Protein AF-A0A447JE97-F1 (afdb_monomer)

Mean predicted aligned error: 6.33 Å

Nearest PDB structures (foldseek):
  7o82-assembly1_B  TM=8.745E-01  e=4.862E-10  Escherichia coli O157:H7
  3ob6-assembly1_A  TM=8.862E-01  e=9.385E-10  Escherichia coli
  3ob6-assembly1_B  TM=8.780E-01  e=1.811E-09  Escherichia coli
  3l1l-assembly1_A-2  TM=8.448E-01  e=8.526E-08  Escherichia coli O157:H7
  7cbc-assembly2_B  TM=2.149E-01  e=5.288E+00  synthetic construct

Solvent-accessible surface area (backbone atoms only — not comparable to full-atom values): 12715 Å² total; per-residue (Å²): 128,89,46,72,70,52,45,50,52,46,28,51,52,20,48,53,52,43,44,50,51,46,52,47,35,43,64,60,32,58,82,56,46,35,69,67,44,28,60,66,45,70,66,79,56,102,61,55,68,71,58,50,52,62,65,46,47,60,60,57,51,40,76,54,67,64,57,57,50,47,64,74,42,36,92,79,44,79,63,38,92,60,46,29,61,49,49,30,55,52,49,51,52,51,50,51,52,50,50,52,47,29,51,57,30,49,39,16,52,44,58,59,71,59,52,73,69,56,86,45,58,60,24,54,49,38,18,72,76,76,33,76,76,39,24,66,53,44,48,50,32,43,52,51,21,52,55,28,44,51,55,48,50,49,51,50,52,28,51,53,38,24,52,37,15,70,72,66,78,36,65,61,62,22,42,45,58,45,100,84,75,42,32,59,60,27,39,51,52,51,50,53,52,51,53,52,49,52,52,50,54,50,60,74,40,65,88,74,64,52,75,67,53,56,49,52,53,52,44,50,55,51,38,60,6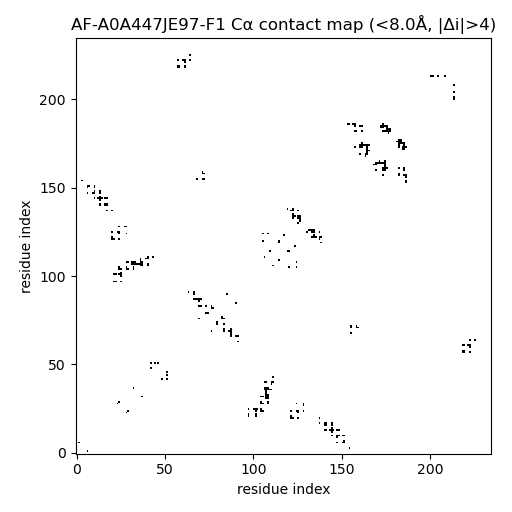5,48,47,56,59,54,58,59,74,75,110

Organism: NCBI:txid1962639

Sequence (235 aa):
MLGGAWVSRLTTIGLFLVLIPVVLTAVAGWHWFDIATYHANWNTSTTTDSHAIVKSILLCLWAFVGVESAAVSTGMVKNPKRTVPLATMLGTALAGIIYIAATQVIAGMFPASVMASSGAPFAISTSTILGGWAAPLVSAFTAFACLTSLGSWMMLVGQAGVRAANDGNFPKIYGEMDKNGIPKKGLLLAAVKMTALMILITIMNSSGGKASDLFGELTGIAVLLTMLPYFYSCV

Foldseek 3Di:
DQDPVNLVVLLVQLVVLLVVLLVCCLPVLVVLFDPVLLVLLQDPPPDDPVVVVVVCVLVVLLLLPCLCLLVLCLVVDDPSVPCSVCCSVVVSVVSVVSVVSRVSSLSRNDHPVCVVPPVCSSLVSVCVRPNDVSNVSSVVSNVSSVVSVVVSVLQSQLSVQLVCLVVVNHPVLSVDADPSRGSVRVSVVVVVVVVVVVVVLCVVCVPDDDVVVVVVVVSNVVSVVVVVVVVVVVD

Radius of gyration: 20.07 Å; Cα contacts (8 Å, |Δi|>4): 200; chains: 1; bounding box: 50×37×56 Å

InterPro domains:
  IPR002293 Amino acid/polyamine transporter I [PF13520] (5-228)
  IPR050367 Amino acid-polyamine-organocation superfamily [PTHR42770] (2-234)

Structure (mmCIF, N/CA/C/O backbone):
data_AF-A0A447JE97-F1
#
_entry.id   AF-A0A447JE97-F1
#
loop_
_atom_site.group_PDB
_atom_site.id
_atom_site.type_symbol
_atom_site.label_atom_id
_atom_site.label_alt_id
_atom_site.label_comp_id
_atom_site.label_asym_id
_atom_site.label_entity_id
_atom_site.label_seq_id
_atom_site.pdbx_PDB_ins_code
_atom_site.Cartn_x
_atom_site.Cartn_y
_atom_site.Cartn_z
_atom_site.occupancy
_atom_site.B_iso_or_equiv
_atom_site.auth_seq_id
_atom_site.auth_comp_id
_atom_site.auth_asym_id
_atom_site.auth_atom_id
_atom_site.pdbx_PDB_model_num
ATOM 1 N N . MET A 1 1 ? -23.404 13.712 8.977 1.00 48.88 1 MET A N 1
ATOM 2 C CA . MET A 1 1 ? -21.923 13.725 9.039 1.00 48.88 1 MET A CA 1
ATOM 3 C C . MET A 1 1 ? -21.443 12.369 8.552 1.00 48.88 1 MET A C 1
ATOM 5 O O . MET A 1 1 ? -22.079 11.378 8.879 1.00 48.88 1 MET A O 1
ATOM 9 N N . LEU A 1 2 ? -20.433 12.346 7.690 1.00 57.22 2 LEU A N 1
ATOM 10 C CA . LEU A 1 2 ? -20.054 11.219 6.830 1.00 57.22 2 LEU A CA 1
ATOM 11 C C . LEU A 1 2 ? -19.713 9.975 7.676 1.00 57.22 2 LEU A C 1
ATOM 13 O O . LEU A 1 2 ? -18.702 9.958 8.368 1.00 57.22 2 LEU A O 1
ATOM 17 N N . GLY A 1 3 ? -20.606 8.981 7.702 1.00 66.00 3 GLY A N 1
ATOM 18 C CA . GLY A 1 3 ? -20.448 7.765 8.511 1.00 66.00 3 GLY A CA 1
ATOM 19 C C . GLY A 1 3 ? -19.466 6.763 7.899 1.00 66.00 3 GLY A C 1
ATOM 20 O O . GLY A 1 3 ? -19.026 6.929 6.761 1.00 66.00 3 GLY A O 1
ATOM 21 N N . GLY A 1 4 ? -19.167 5.675 8.617 1.00 68.31 4 GLY A N 1
ATOM 22 C CA . GLY A 1 4 ? -18.192 4.671 8.164 1.00 68.31 4 GLY A CA 1
ATOM 23 C C . GLY A 1 4 ? -18.509 4.010 6.825 1.00 68.31 4 GLY A C 1
ATOM 24 O O . GLY A 1 4 ? -17.608 3.747 6.033 1.00 68.31 4 GLY A O 1
ATOM 25 N N . ALA A 1 5 ? -19.794 3.852 6.505 1.00 74.31 5 ALA A N 1
ATOM 26 C CA . ALA A 1 5 ? -20.228 3.373 5.196 1.00 74.31 5 ALA A CA 1
ATOM 27 C C . ALA A 1 5 ? -19.859 4.334 4.050 1.00 74.31 5 ALA A C 1
ATOM 29 O O . ALA A 1 5 ? -19.646 3.896 2.924 1.00 74.31 5 ALA A O 1
ATOM 30 N N . TRP A 1 6 ? -19.783 5.641 4.313 1.00 78.62 6 TRP A N 1
ATOM 31 C CA . TRP A 1 6 ? -19.421 6.631 3.300 1.00 78.62 6 TRP A CA 1
ATOM 32 C C . TRP A 1 6 ? -17.916 6.629 3.028 1.00 78.62 6 TRP A C 1
ATOM 34 O O . TRP A 1 6 ? -17.511 6.582 1.870 1.00 78.62 6 TRP A O 1
ATOM 44 N N . VAL A 1 7 ? -17.100 6.587 4.088 1.00 80.25 7 VAL A N 1
ATOM 45 C CA . VAL A 1 7 ? -15.639 6.441 3.971 1.00 80.25 7 VAL A CA 1
ATOM 46 C C . VAL A 1 7 ? -15.298 5.145 3.241 1.00 80.25 7 VAL A C 1
ATOM 48 O O . VAL A 1 7 ? -14.569 5.185 2.259 1.00 80.25 7 VAL A O 1
ATOM 51 N N . SER A 1 8 ? -15.919 4.025 3.628 1.00 80.44 8 SER A N 1
ATOM 52 C CA . SER A 1 8 ? -15.720 2.737 2.958 1.00 80.44 8 SER A CA 1
ATOM 53 C C . SER A 1 8 ? -16.038 2.800 1.460 1.00 80.44 8 SER A C 1
ATOM 55 O O . SER A 1 8 ? -15.239 2.323 0.660 1.00 80.44 8 SER A O 1
ATOM 57 N N . ARG A 1 9 ? -17.142 3.449 1.054 1.00 86.44 9 ARG A N 1
ATOM 58 C CA . ARG A 1 9 ? -17.479 3.632 -0.370 1.00 86.44 9 ARG A CA 1
ATOM 59 C C . ARG A 1 9 ? -16.425 4.441 -1.119 1.00 86.44 9 ARG A C 1
ATOM 61 O O . ARG A 1 9 ? -16.057 4.061 -2.226 1.00 86.44 9 ARG A O 1
ATOM 68 N N . LEU A 1 10 ? -15.935 5.534 -0.534 1.00 88.31 10 LEU A N 1
ATOM 69 C CA . LEU A 1 10 ? -14.875 6.329 -1.153 1.00 88.31 10 LEU A CA 1
ATOM 70 C C . LEU A 1 10 ? -13.580 5.536 -1.304 1.00 88.31 10 LEU A C 1
ATOM 72 O O . LEU A 1 10 ? -12.974 5.575 -2.369 1.00 88.31 10 LEU A O 1
ATOM 76 N N . THR A 1 11 ? -13.185 4.788 -0.275 1.00 88.50 11 THR A N 1
ATOM 77 C CA . THR A 1 11 ? -12.002 3.924 -0.329 1.00 88.50 11 THR A CA 1
ATOM 78 C C . THR A 1 11 ? -12.158 2.840 -1.392 1.00 88.50 11 THR A C 1
ATOM 80 O O . THR A 1 11 ? -11.212 2.566 -2.120 1.00 88.50 11 THR A O 1
ATOM 83 N N . THR A 1 12 ? -13.355 2.268 -1.560 1.00 90.56 12 THR A N 1
ATOM 84 C CA . THR A 1 12 ? -13.638 1.322 -2.649 1.00 90.56 12 THR A CA 1
ATOM 85 C C . THR A 1 12 ? -13.475 1.973 -4.023 1.00 90.56 12 THR A C 1
ATOM 87 O O . THR A 1 12 ? -12.840 1.388 -4.894 1.00 90.56 12 THR A O 1
ATOM 90 N N . ILE A 1 13 ? -13.993 3.190 -4.223 1.00 92.25 13 ILE A N 1
ATOM 91 C CA . ILE A 1 13 ? -13.804 3.934 -5.479 1.00 92.25 13 ILE A CA 1
ATOM 92 C C . ILE A 1 13 ? -12.311 4.197 -5.719 1.00 92.25 13 ILE A C 1
ATOM 94 O O . ILE A 1 13 ? -11.815 3.924 -6.808 1.00 92.25 13 ILE A O 1
ATOM 98 N N . GLY A 1 14 ? -11.585 4.668 -4.701 1.00 91.81 14 GLY A N 1
ATOM 99 C CA . GLY A 1 14 ? -10.140 4.893 -4.773 1.00 91.81 14 GLY A CA 1
ATOM 100 C C . GLY A 1 14 ? -9.357 3.626 -5.133 1.00 91.81 14 GLY A C 1
ATOM 101 O O . GLY A 1 14 ? -8.483 3.673 -5.996 1.00 91.81 14 GLY A O 1
ATOM 102 N N . LEU A 1 15 ? -9.722 2.483 -4.543 1.00 91.38 15 LEU A N 1
ATOM 103 C CA . LEU A 1 15 ? -9.140 1.181 -4.865 1.00 91.38 15 LEU A CA 1
ATOM 104 C C . LEU A 1 15 ? -9.327 0.843 -6.346 1.00 91.38 15 LEU A C 1
ATOM 106 O O . LEU A 1 15 ? -8.351 0.531 -7.020 1.00 91.38 15 LEU A O 1
ATOM 110 N N . PHE A 1 16 ? -10.551 0.935 -6.873 1.00 92.62 16 PHE A N 1
ATOM 111 C CA . PHE A 1 16 ? -10.797 0.659 -8.291 1.00 92.62 16 PHE A CA 1
ATOM 112 C C . PHE A 1 16 ? -10.020 1.611 -9.206 1.00 92.62 16 PHE A C 1
ATOM 114 O O . PHE A 1 16 ? -9.442 1.161 -10.191 1.00 92.62 16 PHE A O 1
ATOM 121 N N . LEU A 1 17 ? -9.944 2.899 -8.860 1.00 92.94 17 LEU A N 1
ATOM 122 C CA . LEU A 1 17 ? -9.197 3.890 -9.638 1.00 92.94 17 LEU A CA 1
ATOM 123 C C . LEU A 1 17 ? -7.696 3.584 -9.717 1.00 92.94 17 LEU A C 1
ATOM 125 O O . LEU A 1 17 ? -7.103 3.795 -10.770 1.00 92.94 17 LEU A O 1
ATOM 129 N N . VAL A 1 18 ? -7.086 3.069 -8.643 1.00 92.25 18 VAL A N 1
ATOM 130 C CA . VAL A 1 18 ? -5.668 2.657 -8.638 1.00 92.25 18 VAL A CA 1
ATOM 131 C C . VAL A 1 18 ? -5.463 1.277 -9.252 1.00 92.25 18 VAL A C 1
ATOM 133 O O . VAL A 1 18 ? -4.429 1.030 -9.867 1.00 92.25 18 VAL A O 1
ATOM 136 N N . LEU A 1 19 ? -6.443 0.380 -9.161 1.00 93.25 19 LEU A N 1
ATOM 137 C CA . LEU A 1 19 ? -6.349 -0.920 -9.819 1.00 93.25 19 LEU A CA 1
ATOM 138 C C . LEU A 1 19 ? -6.338 -0.799 -11.344 1.00 93.25 19 LEU A C 1
ATOM 140 O O . LEU A 1 19 ? -5.669 -1.601 -11.983 1.00 93.25 19 LEU A O 1
ATOM 144 N N . ILE A 1 20 ? -7.007 0.200 -11.932 1.00 93.00 20 ILE A N 1
ATOM 145 C CA . ILE A 1 20 ? -6.999 0.424 -13.388 1.00 93.00 20 ILE A CA 1
ATOM 146 C C . ILE A 1 20 ? -5.567 0.523 -13.950 1.00 93.00 20 ILE A C 1
ATOM 148 O O . ILE A 1 20 ? -5.224 -0.315 -14.782 1.00 93.00 20 ILE A O 1
ATOM 152 N N . PRO A 1 21 ? -4.710 1.476 -13.526 1.00 93.62 21 PRO A N 1
ATOM 153 C CA . PRO A 1 21 ? -3.351 1.579 -14.046 1.00 93.62 21 PRO A CA 1
ATOM 154 C C . PRO A 1 21 ? -2.491 0.365 -13.684 1.00 93.62 21 PRO A C 1
ATOM 156 O O . PRO A 1 21 ? -1.702 -0.075 -14.509 1.00 93.62 21 PRO A O 1
ATOM 159 N N . VAL A 1 22 ? -2.662 -0.222 -12.495 1.00 94.69 22 VAL A N 1
ATOM 160 C CA . VAL A 1 22 ? -1.868 -1.386 -12.070 1.00 94.69 22 VAL A CA 1
ATOM 161 C C . VAL A 1 22 ? -2.175 -2.618 -12.925 1.00 94.69 22 VAL A C 1
ATOM 163 O O . VAL A 1 22 ? -1.257 -3.268 -13.421 1.00 94.69 22 VAL A O 1
ATOM 166 N N . VAL A 1 23 ? -3.457 -2.925 -13.135 1.00 94.62 23 VAL A N 1
ATOM 167 C CA . VAL A 1 23 ? -3.902 -4.050 -13.969 1.00 94.62 23 VAL A CA 1
ATOM 168 C C . VAL A 1 23 ? -3.589 -3.786 -15.437 1.00 94.62 23 VAL A C 1
ATOM 170 O O . VAL A 1 23 ? -3.128 -4.691 -16.127 1.00 94.62 23 VAL A O 1
ATOM 173 N N . LEU A 1 24 ? -3.774 -2.551 -15.912 1.00 94.38 24 LEU A N 1
ATOM 174 C CA . LEU A 1 24 ? -3.382 -2.163 -17.264 1.00 94.38 24 LEU A CA 1
ATOM 175 C C . LEU A 1 24 ? -1.893 -2.428 -17.495 1.00 94.38 24 LEU A C 1
ATOM 177 O O . LEU A 1 24 ? -1.544 -3.063 -18.484 1.00 94.38 24 LEU A O 1
ATOM 181 N N . THR A 1 25 ? -1.023 -2.005 -16.577 1.00 94.62 25 THR A N 1
ATOM 182 C CA . THR A 1 25 ? 0.413 -2.278 -16.669 1.00 94.62 25 THR A CA 1
ATOM 183 C C . THR A 1 25 ? 0.697 -3.776 -16.596 1.00 94.62 25 THR A C 1
ATOM 185 O O . THR A 1 25 ? 1.435 -4.283 -17.431 1.00 94.62 25 THR A O 1
ATOM 188 N N . ALA A 1 26 ? 0.064 -4.513 -15.681 1.00 94.81 26 ALA A N 1
ATOM 189 C CA . ALA A 1 26 ? 0.269 -5.955 -15.539 1.00 94.81 26 ALA A CA 1
ATOM 190 C C . ALA A 1 26 ? -0.171 -6.782 -16.766 1.00 94.81 26 ALA A C 1
ATOM 192 O O . ALA A 1 26 ? 0.330 -7.888 -16.958 1.00 94.81 26 ALA A O 1
ATOM 193 N N . VAL A 1 27 ? -1.106 -6.280 -17.583 1.00 94.88 27 VAL A N 1
ATOM 194 C CA . VAL A 1 27 ? -1.652 -6.994 -18.753 1.00 94.88 27 VAL A CA 1
ATOM 195 C C . VAL A 1 27 ? -1.093 -6.459 -20.072 1.00 94.88 27 VAL A C 1
ATOM 197 O O . VAL A 1 27 ? -0.637 -7.236 -20.903 1.00 94.88 27 VAL A O 1
ATOM 200 N N . ALA A 1 28 ? -1.117 -5.144 -20.287 1.00 94.44 28 ALA A N 1
ATOM 201 C CA . ALA A 1 28 ? -0.680 -4.523 -21.538 1.00 94.44 28 ALA A CA 1
ATOM 202 C C . ALA A 1 28 ? 0.817 -4.180 -21.546 1.00 94.44 28 ALA A C 1
ATOM 204 O O . ALA A 1 28 ? 1.414 -4.071 -22.615 1.00 94.44 28 ALA A O 1
ATOM 205 N N . GLY A 1 29 ? 1.444 -4.043 -20.373 1.00 93.00 29 GLY A N 1
ATOM 206 C CA . GLY A 1 29 ? 2.863 -3.698 -20.261 1.00 93.00 29 GLY A CA 1
ATOM 207 C C . GLY A 1 29 ? 3.805 -4.755 -20.844 1.00 93.00 29 GLY A C 1
ATOM 208 O O . GLY A 1 29 ? 4.904 -4.411 -21.268 1.00 93.00 29 GLY A O 1
ATOM 209 N N . TRP A 1 30 ? 3.352 -6.008 -20.981 1.00 94.12 30 TRP A N 1
ATOM 210 C CA . TRP A 1 30 ? 4.102 -7.078 -21.651 1.00 94.12 30 TRP A CA 1
ATOM 211 C C . TRP A 1 30 ? 4.508 -6.739 -23.089 1.00 94.12 30 TRP A C 1
ATOM 213 O O . TRP A 1 30 ? 5.510 -7.253 -23.570 1.00 94.12 30 TRP A O 1
ATOM 223 N N . HIS A 1 31 ? 3.776 -5.855 -23.773 1.00 94.38 31 HIS A N 1
ATOM 224 C CA . HIS A 1 31 ? 4.140 -5.423 -25.123 1.00 94.38 31 HIS A CA 1
ATOM 225 C C . HIS A 1 31 ? 5.447 -4.608 -25.167 1.00 94.38 31 HIS A C 1
ATOM 227 O O . HIS A 1 31 ? 6.147 -4.628 -26.174 1.00 94.38 31 HIS A O 1
ATOM 233 N N . TRP A 1 32 ? 5.797 -3.936 -24.068 1.00 93.88 32 TRP A N 1
ATOM 234 C CA . TRP A 1 32 ? 7.044 -3.180 -23.900 1.00 93.88 32 TRP A CA 1
ATOM 235 C C . TRP A 1 32 ? 8.066 -3.924 -23.036 1.00 93.88 32 TRP A C 1
ATOM 237 O O . TRP A 1 32 ? 9.063 -3.339 -22.621 1.00 93.88 32 TRP A O 1
ATOM 247 N N . PHE A 1 33 ? 7.804 -5.190 -22.718 1.00 95.19 33 PHE A N 1
ATOM 248 C CA . PHE A 1 33 ? 8.699 -5.986 -21.900 1.00 95.19 33 PHE A CA 1
ATOM 249 C C . PHE A 1 33 ? 9.906 -6.427 -22.724 1.00 95.19 33 PHE A C 1
ATOM 251 O O . PHE A 1 33 ? 9.760 -7.074 -23.762 1.00 95.19 33 PHE A O 1
ATOM 258 N N . ASP A 1 34 ? 11.097 -6.136 -22.216 1.00 95.56 34 ASP A N 1
ATOM 259 C CA . ASP A 1 34 ? 12.350 -6.619 -22.768 1.00 95.56 34 ASP A CA 1
ATOM 260 C C . ASP A 1 34 ? 13.061 -7.542 -21.770 1.00 95.56 34 ASP A C 1
ATOM 262 O O . ASP A 1 34 ? 13.330 -7.187 -20.618 1.00 95.56 34 ASP A O 1
ATOM 266 N N . ILE A 1 35 ? 13.397 -8.747 -22.235 1.00 94.69 35 ILE A N 1
ATOM 267 C CA . ILE A 1 35 ? 14.064 -9.762 -21.419 1.00 94.69 35 ILE A CA 1
ATOM 268 C C . ILE A 1 35 ? 15.486 -9.335 -21.041 1.00 94.69 35 ILE A C 1
ATOM 270 O O . ILE A 1 35 ? 15.943 -9.648 -19.942 1.00 94.69 35 ILE A O 1
ATOM 274 N N . ALA A 1 36 ? 16.181 -8.585 -21.905 1.00 94.88 36 ALA A N 1
ATOM 275 C CA . ALA A 1 36 ? 17.524 -8.100 -21.603 1.00 94.88 36 ALA A CA 1
ATOM 276 C C . ALA A 1 36 ? 17.486 -7.058 -20.475 1.00 94.88 36 ALA A C 1
ATOM 278 O O . ALA A 1 36 ? 18.266 -7.150 -19.526 1.00 94.88 36 ALA A O 1
ATOM 279 N N . THR A 1 37 ? 16.526 -6.132 -20.524 1.00 93.81 37 THR A N 1
ATOM 280 C CA . THR A 1 37 ? 16.245 -5.174 -19.446 1.00 93.81 37 THR A CA 1
ATOM 281 C C . THR A 1 37 ? 15.878 -5.883 -18.141 1.00 93.81 37 THR A C 1
ATOM 283 O O . THR A 1 37 ? 16.420 -5.546 -17.088 1.00 93.81 37 THR A O 1
ATOM 286 N N . TYR A 1 38 ? 15.030 -6.913 -18.201 1.00 94.12 38 TYR A N 1
ATOM 287 C CA . TYR A 1 38 ? 14.668 -7.704 -17.024 1.00 94.12 38 TYR A CA 1
ATOM 288 C C . TYR A 1 38 ? 15.885 -8.376 -16.370 1.00 94.12 38 TYR A C 1
ATOM 290 O O . TYR A 1 38 ? 16.074 -8.278 -15.158 1.00 94.12 38 TYR A O 1
ATOM 298 N N . HIS A 1 39 ? 16.757 -9.006 -17.165 1.00 92.75 39 HIS A N 1
ATOM 299 C CA . HIS A 1 39 ? 17.995 -9.604 -16.658 1.00 92.75 39 HIS A CA 1
ATOM 300 C C . HIS A 1 39 ? 18.969 -8.564 -16.101 1.00 92.75 39 HIS A C 1
ATOM 302 O O . HIS A 1 39 ? 19.581 -8.803 -15.062 1.00 92.75 39 HIS A O 1
ATOM 308 N N . ALA A 1 40 ? 19.089 -7.399 -16.743 1.00 92.12 40 ALA A N 1
ATOM 309 C CA . ALA A 1 40 ? 19.909 -6.300 -16.237 1.00 92.12 40 ALA A CA 1
ATOM 310 C C . ALA A 1 40 ? 19.404 -5.773 -14.880 1.00 92.12 40 ALA A C 1
ATOM 312 O O . ALA A 1 40 ? 20.196 -5.320 -14.055 1.00 92.12 40 ALA A O 1
ATOM 313 N N . ASN A 1 41 ? 18.099 -5.876 -14.630 1.00 93.06 41 ASN A N 1
ATOM 314 C CA . ASN A 1 41 ? 17.463 -5.481 -13.378 1.00 93.06 41 ASN A CA 1
ATOM 315 C C . ASN A 1 41 ? 17.422 -6.596 -12.313 1.00 93.06 41 ASN A C 1
ATOM 317 O O . ASN A 1 41 ? 16.931 -6.338 -11.215 1.00 93.06 41 ASN A O 1
ATOM 321 N N . TRP A 1 42 ? 17.936 -7.805 -12.592 1.00 89.88 42 TRP A N 1
ATOM 322 C CA . TRP A 1 42 ? 17.837 -8.964 -11.687 1.00 89.88 42 TRP A CA 1
ATOM 323 C C . TRP A 1 42 ? 18.379 -8.675 -10.283 1.00 89.88 42 TRP A C 1
ATOM 325 O O . TRP A 1 42 ? 17.721 -8.949 -9.281 1.00 89.88 42 TRP A O 1
ATOM 335 N N . ASN A 1 43 ? 19.569 -8.077 -10.215 1.00 90.38 43 ASN A N 1
ATOM 336 C CA . ASN A 1 43 ? 20.146 -7.595 -8.972 1.00 90.38 43 ASN A CA 1
ATOM 337 C C . ASN A 1 43 ? 20.960 -6.327 -9.229 1.00 90.38 43 ASN A C 1
ATOM 339 O O . ASN A 1 43 ? 22.098 -6.367 -9.689 1.00 90.38 43 ASN A O 1
ATOM 343 N N . THR A 1 44 ? 20.362 -5.185 -8.901 1.00 86.31 44 THR A N 1
ATOM 344 C CA . THR A 1 44 ? 21.021 -3.876 -8.987 1.00 86.31 44 THR A CA 1
ATOM 345 C C . THR A 1 44 ? 21.696 -3.471 -7.680 1.00 86.31 44 THR A C 1
ATOM 347 O O . THR A 1 44 ? 22.266 -2.384 -7.587 1.00 86.31 44 THR A O 1
ATOM 350 N N . SER A 1 45 ? 21.611 -4.309 -6.643 1.00 80.81 45 SER A N 1
ATOM 351 C CA . SER A 1 45 ? 22.405 -4.120 -5.439 1.00 80.81 45 SER A CA 1
ATOM 352 C C . SER A 1 45 ? 23.838 -4.542 -5.752 1.00 80.81 45 SER A C 1
ATOM 354 O O . SER A 1 45 ? 24.073 -5.565 -6.384 1.00 80.81 45 SER A O 1
ATOM 356 N N . THR A 1 46 ? 24.831 -3.803 -5.273 1.00 82.19 46 THR A N 1
ATOM 357 C CA . THR A 1 46 ? 26.246 -4.200 -5.382 1.00 82.19 46 THR A CA 1
ATOM 358 C C . THR A 1 46 ? 26.597 -5.407 -4.488 1.00 82.19 46 THR A C 1
ATOM 360 O O . THR A 1 46 ? 27.760 -5.626 -4.161 1.00 82.19 46 THR A O 1
ATOM 363 N N . THR A 1 47 ? 25.593 -6.174 -4.045 1.00 86.88 47 THR A N 1
ATOM 364 C CA . THR A 1 47 ? 25.681 -7.262 -3.064 1.00 86.88 47 THR A CA 1
ATOM 365 C C . THR A 1 47 ? 25.105 -8.563 -3.621 1.00 86.88 47 THR A C 1
ATOM 367 O O . THR A 1 47 ? 24.508 -8.574 -4.692 1.00 86.88 47 THR A O 1
ATOM 370 N N . THR A 1 48 ? 25.275 -9.676 -2.904 1.00 90.81 48 THR A N 1
ATOM 371 C CA . THR A 1 48 ? 24.741 -10.981 -3.322 1.00 90.81 48 THR A CA 1
ATOM 372 C C . THR A 1 48 ? 23.212 -10.990 -3.374 1.00 90.81 48 THR A C 1
ATOM 374 O O . THR A 1 48 ? 22.555 -10.297 -2.596 1.00 90.81 48 THR A O 1
ATOM 377 N N . ASP A 1 49 ? 22.640 -11.843 -4.227 1.00 89.31 49 ASP A N 1
ATOM 378 C CA . ASP A 1 49 ? 21.184 -11.996 -4.379 1.00 89.31 49 ASP A CA 1
ATOM 379 C C . ASP A 1 49 ? 20.492 -12.293 -3.040 1.00 89.31 49 ASP A C 1
ATOM 381 O O . ASP A 1 49 ? 19.468 -11.701 -2.707 1.00 89.31 49 ASP A O 1
ATOM 385 N N . SER A 1 50 ? 21.097 -13.150 -2.211 1.00 89.12 50 SER A N 1
ATOM 386 C CA . SER A 1 50 ? 20.595 -13.465 -0.868 1.00 89.12 50 SER A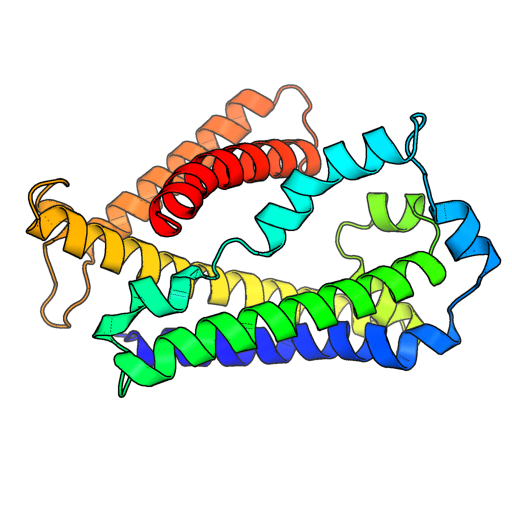 CA 1
ATOM 387 C C . SER A 1 50 ? 20.492 -12.231 0.030 1.00 89.12 50 SER A C 1
ATOM 389 O O . SER A 1 50 ? 19.518 -12.068 0.764 1.00 89.12 50 SER A O 1
ATOM 391 N N . HIS A 1 51 ? 21.477 -11.338 -0.041 1.00 87.81 51 HIS A N 1
ATOM 392 C CA . HIS A 1 51 ? 21.500 -10.122 0.756 1.00 87.81 51 HIS A CA 1
ATOM 393 C C . HIS A 1 51 ? 20.496 -9.088 0.229 1.00 87.81 51 HIS A C 1
ATOM 395 O O . HIS A 1 51 ? 19.838 -8.412 1.023 1.00 87.81 51 HIS A O 1
ATOM 401 N N . ALA A 1 52 ? 20.328 -9.007 -1.095 1.00 88.06 52 ALA A N 1
ATOM 402 C CA . ALA A 1 52 ? 19.306 -8.181 -1.730 1.00 88.06 52 ALA A CA 1
ATOM 403 C C . ALA A 1 52 ? 17.893 -8.615 -1.308 1.00 88.06 52 ALA A C 1
ATOM 405 O O . ALA A 1 52 ? 17.096 -7.780 -0.883 1.00 88.06 52 ALA A O 1
ATOM 406 N N . ILE A 1 53 ? 17.614 -9.925 -1.329 1.00 89.69 53 ILE A N 1
ATOM 407 C CA . ILE A 1 53 ? 16.339 -10.492 -0.869 1.00 89.69 53 ILE A CA 1
ATOM 408 C C . ILE A 1 53 ? 16.067 -10.076 0.576 1.00 89.69 53 ILE A C 1
ATOM 410 O O . ILE A 1 53 ? 15.009 -9.518 0.857 1.00 89.69 53 ILE A O 1
ATOM 414 N N . VAL A 1 54 ? 17.030 -10.280 1.482 1.00 87.31 54 VAL A N 1
ATOM 415 C CA . VAL A 1 54 ? 16.868 -9.941 2.906 1.00 87.31 54 VAL A CA 1
ATOM 416 C C . VAL A 1 54 ? 16.567 -8.454 3.105 1.00 87.31 54 VAL A C 1
ATOM 418 O O . VAL A 1 54 ? 15.697 -8.111 3.905 1.00 87.31 54 VAL A O 1
ATOM 421 N N . LYS A 1 55 ? 17.222 -7.565 2.350 1.00 84.25 55 LYS A N 1
ATOM 422 C CA . LYS A 1 55 ? 16.957 -6.119 2.409 1.00 84.25 55 LYS A CA 1
ATOM 423 C C . LYS A 1 55 ? 15.563 -5.741 1.907 1.00 84.25 55 LYS A C 1
ATOM 425 O O . LYS A 1 55 ? 14.961 -4.819 2.452 1.00 84.25 55 LYS A O 1
ATOM 430 N N . SER A 1 56 ? 15.030 -6.456 0.919 1.00 86.56 56 SER A N 1
ATOM 431 C CA . SER A 1 56 ? 13.706 -6.172 0.355 1.00 86.56 56 SER A CA 1
ATOM 432 C C . SER A 1 56 ? 12.542 -6.707 1.195 1.00 86.56 56 SER A C 1
ATOM 434 O O . SER A 1 56 ? 11.430 -6.199 1.058 1.00 86.56 56 SER A O 1
ATOM 436 N N . ILE A 1 57 ? 12.772 -7.670 2.101 1.00 87.44 57 ILE A N 1
ATOM 437 C CA . ILE A 1 57 ? 11.710 -8.268 2.934 1.00 87.44 57 ILE A CA 1
ATOM 438 C C . ILE A 1 57 ? 10.917 -7.204 3.698 1.00 87.44 57 ILE A C 1
ATOM 440 O O . ILE A 1 57 ? 9.692 -7.273 3.712 1.00 87.44 57 ILE A O 1
ATOM 444 N N . LEU A 1 58 ? 11.574 -6.206 4.299 1.00 83.44 58 LEU A N 1
ATOM 445 C CA . LEU A 1 58 ? 10.879 -5.174 5.080 1.00 83.44 58 LEU A CA 1
ATOM 446 C C . LEU A 1 58 ? 9.910 -4.351 4.222 1.00 83.44 58 LEU A C 1
ATOM 448 O O . LEU A 1 58 ? 8.783 -4.101 4.644 1.00 83.44 58 LEU A O 1
ATOM 452 N N . LEU A 1 59 ? 10.312 -3.984 3.003 1.00 85.06 59 LEU A N 1
ATOM 453 C CA . LEU A 1 59 ? 9.447 -3.262 2.066 1.00 85.06 59 LEU A CA 1
ATOM 454 C C . LEU A 1 59 ? 8.289 -4.142 1.582 1.00 85.06 59 LEU A C 1
ATOM 456 O O . LEU A 1 59 ? 7.156 -3.671 1.483 1.00 85.06 59 LEU A O 1
ATOM 460 N N . CYS A 1 60 ? 8.546 -5.428 1.329 1.00 88.94 60 CYS A N 1
ATOM 461 C CA . CYS A 1 60 ? 7.497 -6.380 0.976 1.00 88.94 60 CYS A CA 1
ATOM 462 C C . CYS A 1 60 ? 6.493 -6.567 2.121 1.00 88.94 60 CYS A C 1
ATOM 464 O O . CYS A 1 60 ? 5.291 -6.541 1.876 1.00 88.94 60 CYS A O 1
ATOM 466 N N . LEU A 1 61 ? 6.961 -6.709 3.364 1.00 88.38 61 LEU A N 1
ATOM 467 C CA . LEU A 1 61 ? 6.099 -6.810 4.544 1.00 88.38 61 LEU A CA 1
ATOM 468 C C . LEU A 1 61 ? 5.259 -5.547 4.719 1.00 88.38 61 LEU A C 1
ATOM 470 O O . LEU A 1 61 ? 4.054 -5.650 4.933 1.00 88.38 61 LEU A O 1
ATOM 474 N N . TRP A 1 62 ? 5.870 -4.370 4.554 1.00 88.88 62 TRP A N 1
ATOM 475 C CA . TRP A 1 62 ? 5.156 -3.096 4.596 1.00 88.88 62 TRP A CA 1
ATOM 476 C C . TRP A 1 62 ? 4.000 -3.052 3.589 1.00 88.88 62 TRP A C 1
ATOM 478 O O . TRP A 1 62 ? 2.904 -2.622 3.938 1.00 88.88 62 TRP A O 1
ATOM 488 N N . ALA A 1 63 ? 4.208 -3.554 2.368 1.00 89.75 63 ALA A N 1
ATOM 489 C CA . ALA A 1 63 ? 3.183 -3.555 1.323 1.00 89.75 63 ALA A CA 1
ATOM 490 C C . ALA A 1 63 ? 1.932 -4.386 1.683 1.00 89.75 63 ALA A C 1
ATOM 492 O O . ALA A 1 63 ? 0.868 -4.169 1.096 1.00 89.75 63 ALA A O 1
ATOM 493 N N . PHE A 1 64 ? 2.054 -5.314 2.639 1.00 89.38 64 PHE A N 1
ATOM 494 C CA . PHE A 1 64 ? 0.957 -6.124 3.174 1.00 89.38 64 PHE A CA 1
ATOM 495 C C . PHE A 1 64 ? 0.450 -5.659 4.545 1.00 89.38 64 PHE A C 1
ATOM 497 O O . PHE A 1 64 ? -0.488 -6.254 5.072 1.00 89.38 64 PHE A O 1
ATOM 504 N N . VAL A 1 65 ? 0.999 -4.596 5.134 1.00 88.19 65 VAL A N 1
ATOM 505 C CA . VAL A 1 65 ? 0.419 -4.027 6.358 1.00 88.19 65 VAL A CA 1
ATOM 506 C C . VAL A 1 65 ? -1.004 -3.552 6.058 1.00 88.19 65 VAL A C 1
ATOM 508 O O . VAL A 1 65 ? -1.243 -2.794 5.117 1.00 88.19 65 VAL A O 1
ATOM 511 N N . GLY A 1 66 ? -1.967 -4.016 6.855 1.00 85.94 66 GLY A N 1
ATOM 512 C CA . GLY A 1 66 ? -3.391 -3.765 6.649 1.00 85.94 66 GLY A CA 1
ATOM 513 C C . GLY A 1 66 ? -4.230 -5.021 6.406 1.00 85.94 66 GLY A C 1
ATOM 514 O O . GLY A 1 66 ? -5.456 -4.901 6.334 1.00 85.94 66 GLY A O 1
ATOM 515 N N . VAL A 1 67 ? -3.640 -6.221 6.339 1.00 87.31 67 VAL A N 1
ATOM 516 C CA . VAL A 1 67 ? -4.388 -7.500 6.297 1.00 87.31 67 VAL A CA 1
ATOM 517 C C . VAL A 1 67 ? -5.348 -7.680 7.483 1.00 87.31 67 VAL A C 1
ATOM 519 O O . VAL A 1 67 ? -6.412 -8.293 7.362 1.00 87.31 67 VAL A O 1
ATOM 522 N N . GLU A 1 68 ? -5.017 -7.080 8.623 1.00 85.88 68 GLU A N 1
ATOM 523 C CA . GLU A 1 68 ? -5.812 -7.047 9.846 1.00 85.88 68 GLU A CA 1
ATOM 524 C C . GLU A 1 68 ? -7.021 -6.106 9.761 1.00 85.88 68 GLU A C 1
ATOM 526 O O . GLU A 1 68 ? -7.889 -6.139 10.637 1.00 85.88 68 GLU A O 1
ATOM 531 N N . SER A 1 69 ? -7.123 -5.273 8.718 1.00 84.69 69 SER A N 1
ATOM 532 C CA . SER A 1 69 ? -8.133 -4.209 8.641 1.00 84.69 69 SER A CA 1
ATOM 533 C C . SER A 1 69 ? -9.564 -4.742 8.766 1.00 84.69 69 SER A C 1
ATOM 535 O O . SER A 1 69 ? -10.414 -4.140 9.435 1.00 84.69 69 SER A O 1
ATOM 537 N N . ALA A 1 70 ? -9.830 -5.908 8.166 1.00 83.00 70 ALA A N 1
ATOM 538 C CA . ALA A 1 70 ? -11.120 -6.585 8.261 1.00 83.00 70 ALA A CA 1
ATOM 539 C C . ALA A 1 70 ? -11.408 -7.093 9.687 1.00 83.00 70 ALA A C 1
ATOM 541 O O . ALA A 1 70 ? -12.547 -7.006 10.151 1.00 83.00 70 ALA A O 1
ATOM 542 N N . ALA A 1 71 ? -10.384 -7.572 10.402 1.00 83.25 71 ALA A N 1
ATOM 543 C CA . ALA A 1 71 ? -10.497 -8.065 11.775 1.00 83.25 71 ALA A CA 1
ATOM 544 C C . ALA A 1 71 ? -10.741 -6.926 12.777 1.00 83.25 71 ALA A C 1
ATOM 546 O O . ALA A 1 71 ? -11.631 -7.003 13.632 1.00 83.25 71 ALA A O 1
ATOM 547 N N . VAL A 1 72 ? -10.028 -5.808 12.631 1.00 81.19 72 VAL A N 1
ATOM 548 C CA . VAL A 1 72 ? -10.250 -4.626 13.474 1.00 81.19 72 VAL A CA 1
ATOM 549 C C . VAL A 1 72 ? -11.638 -4.030 13.213 1.00 81.19 72 VAL A C 1
ATOM 551 O O . VAL A 1 72 ? -12.319 -3.628 14.152 1.00 81.19 72 VAL A O 1
ATOM 554 N N . SER A 1 73 ? -12.134 -4.085 11.977 1.00 74.56 73 SER A N 1
ATOM 555 C CA . SER A 1 73 ? -13.459 -3.560 11.613 1.00 74.56 73 SER A CA 1
ATOM 556 C C . SER A 1 73 ? -14.615 -4.557 11.771 1.00 74.56 73 SER A C 1
ATOM 558 O O . SER A 1 73 ? -15.727 -4.273 11.331 1.00 74.56 73 SER A O 1
ATOM 560 N N . THR A 1 74 ? -14.398 -5.697 12.433 1.00 80.44 74 THR A N 1
ATOM 561 C CA . THR A 1 74 ? -15.399 -6.762 12.678 1.00 80.44 74 THR A CA 1
ATOM 562 C C . THR A 1 74 ? -16.780 -6.267 13.111 1.00 80.44 74 THR A C 1
ATOM 564 O O . THR A 1 74 ? -17.784 -6.810 12.658 1.00 80.44 74 THR A O 1
ATOM 567 N N . GLY A 1 75 ? -16.849 -5.222 13.945 1.00 74.69 75 GLY A N 1
ATOM 568 C CA . GLY A 1 75 ? -18.112 -4.659 14.443 1.00 74.69 75 GLY A CA 1
ATOM 569 C C . GLY A 1 75 ? -18.969 -3.964 13.376 1.00 74.69 75 GLY A C 1
ATOM 570 O O . GLY A 1 75 ? -20.157 -3.756 13.592 1.00 74.69 75 GLY A O 1
ATOM 571 N N . MET A 1 76 ? -18.390 -3.629 12.220 1.00 71.94 76 MET A N 1
ATOM 572 C CA . MET A 1 76 ? -19.078 -2.994 11.089 1.00 71.94 76 MET A CA 1
ATOM 573 C C . MET A 1 76 ? -19.355 -3.971 9.934 1.00 71.94 76 MET A C 1
ATOM 575 O O . MET A 1 76 ? -19.968 -3.593 8.936 1.00 71.94 76 MET A O 1
ATOM 579 N N . VAL A 1 77 ? -18.904 -5.224 10.043 1.00 80.06 77 VAL A N 1
ATOM 580 C CA . VAL A 1 77 ? -18.993 -6.221 8.971 1.00 80.06 77 VAL A CA 1
ATOM 581 C C . VAL A 1 77 ? -20.241 -7.085 9.142 1.00 80.06 77 VAL A C 1
ATOM 583 O O . VAL A 1 77 ? -20.498 -7.648 10.204 1.00 80.06 77 VAL A O 1
ATOM 586 N N . LYS A 1 78 ? -21.006 -7.266 8.060 1.00 82.62 78 LYS A N 1
ATOM 587 C CA . LYS A 1 78 ? -22.128 -8.213 8.029 1.00 82.62 78 LYS A CA 1
ATOM 588 C C . LYS A 1 78 ? -21.599 -9.652 8.074 1.00 82.62 78 LYS A C 1
ATOM 590 O O . LYS A 1 78 ? -20.804 -10.044 7.222 1.00 82.62 78 LYS A O 1
ATOM 595 N N . ASN A 1 79 ? -22.089 -10.448 9.026 1.00 88.62 79 ASN A N 1
ATOM 596 C CA . ASN A 1 79 ? -21.672 -11.838 9.258 1.00 88.62 79 ASN A CA 1
ATOM 597 C C . ASN A 1 79 ? -20.141 -11.999 9.439 1.00 88.62 79 ASN A C 1
ATOM 599 O O . ASN A 1 79 ? -19.478 -12.647 8.622 1.00 88.62 79 ASN A O 1
ATOM 603 N N . PRO A 1 80 ? -19.558 -11.418 10.503 1.00 87.06 80 PRO A N 1
ATOM 604 C CA . PRO A 1 80 ? -18.107 -11.307 10.646 1.00 87.06 80 PRO A CA 1
ATOM 605 C C . PRO A 1 80 ? -17.401 -12.668 10.704 1.00 87.06 80 PRO A C 1
ATOM 607 O O . PRO A 1 80 ? -16.329 -12.802 10.125 1.00 87.06 80 PRO A O 1
ATOM 610 N N . LYS A 1 81 ? -18.028 -13.700 11.297 1.00 89.19 81 LYS A N 1
ATOM 611 C CA . LYS A 1 81 ? -17.459 -15.060 11.403 1.00 89.19 81 LYS A CA 1
ATOM 612 C C . LYS A 1 81 ? -17.078 -15.674 10.052 1.00 89.19 81 LYS A C 1
ATOM 614 O O . LYS A 1 81 ? -16.151 -16.470 9.995 1.00 89.19 81 LYS A O 1
ATOM 619 N N . ARG A 1 82 ? -17.792 -15.323 8.978 1.00 90.94 82 ARG A N 1
ATOM 620 C CA . ARG A 1 82 ? -17.512 -15.808 7.618 1.00 90.94 82 ARG A CA 1
ATOM 621 C C . ARG A 1 82 ? -16.819 -14.750 6.767 1.00 90.94 82 ARG A C 1
ATOM 623 O O . ARG A 1 82 ? -15.879 -15.065 6.048 1.00 90.94 82 ARG A O 1
ATOM 630 N N . THR A 1 83 ? -17.293 -13.509 6.829 1.00 90.88 83 THR A N 1
ATOM 631 C CA . THR A 1 83 ? -16.834 -12.443 5.933 1.00 90.88 83 THR A CA 1
ATOM 632 C C . THR A 1 83 ? -15.411 -11.999 6.252 1.00 90.88 83 THR A C 1
ATOM 634 O O . THR A 1 83 ? -14.656 -11.747 5.323 1.00 90.88 83 THR A O 1
ATOM 637 N N . VAL A 1 84 ? -15.018 -11.930 7.529 1.00 90.06 84 VAL A N 1
ATOM 638 C CA . VAL A 1 84 ? -13.683 -11.441 7.914 1.00 90.06 84 VAL A CA 1
ATOM 639 C C . VAL A 1 84 ? -12.571 -12.396 7.465 1.00 90.06 84 VAL A C 1
ATOM 641 O O . VAL A 1 84 ? -11.688 -11.926 6.751 1.00 90.06 84 VAL A O 1
ATOM 644 N N . PRO A 1 85 ? -12.621 -13.716 7.755 1.00 88.88 85 PRO A N 1
ATOM 645 C CA . PRO A 1 85 ? -11.593 -14.638 7.270 1.00 88.88 85 PRO A CA 1
ATOM 646 C C . PRO A 1 85 ? -11.486 -14.661 5.742 1.00 88.88 85 PRO A C 1
ATOM 648 O O . PRO A 1 85 ? -10.385 -14.632 5.201 1.00 88.88 85 PRO A O 1
ATOM 651 N N . LEU A 1 86 ? -12.623 -14.660 5.034 1.00 90.50 86 LEU A N 1
ATOM 652 C CA . LEU A 1 86 ? -12.632 -14.649 3.569 1.00 90.50 86 LEU A CA 1
ATOM 653 C C . LEU A 1 86 ? -12.069 -13.345 2.999 1.00 90.50 86 LEU A C 1
ATOM 655 O O . LEU A 1 86 ? -11.276 -13.394 2.066 1.00 90.50 86 LEU A O 1
ATOM 659 N N . ALA A 1 87 ? -12.459 -12.194 3.550 1.00 89.19 87 ALA A N 1
ATOM 660 C CA . ALA A 1 87 ? -11.983 -10.895 3.086 1.00 89.19 87 ALA A CA 1
ATOM 661 C C . ALA A 1 87 ? -10.474 -10.737 3.296 1.00 89.19 87 ALA A C 1
ATOM 663 O O . ALA A 1 87 ? -9.794 -10.272 2.386 1.00 89.19 87 ALA A O 1
ATOM 664 N N . THR A 1 88 ? -9.949 -11.167 4.448 1.00 90.88 88 THR A N 1
ATOM 665 C CA . THR A 1 88 ? -8.505 -11.162 4.707 1.00 90.88 88 THR A CA 1
ATOM 666 C C . THR A 1 88 ? -7.786 -12.114 3.754 1.00 90.88 88 THR A C 1
ATOM 668 O O . THR A 1 88 ? -6.940 -11.668 2.993 1.00 90.88 88 THR A O 1
ATOM 671 N N . MET A 1 89 ? -8.160 -13.397 3.699 1.00 91.5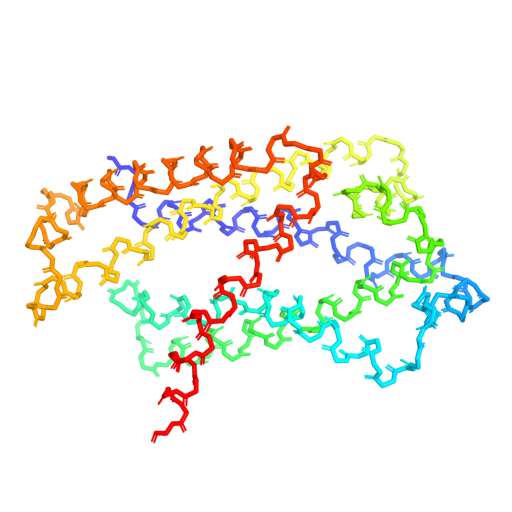0 89 MET A N 1
ATOM 672 C CA . MET A 1 89 ? -7.445 -14.382 2.872 1.00 91.50 89 MET A CA 1
ATOM 673 C C . MET A 1 89 ? -7.487 -14.051 1.375 1.00 91.50 89 MET A C 1
ATOM 675 O O . MET A 1 89 ? -6.451 -14.043 0.712 1.00 91.50 89 MET A O 1
ATOM 679 N N . LEU A 1 90 ? -8.674 -13.758 0.833 1.00 93.00 90 LEU A N 1
ATOM 680 C CA . LEU A 1 90 ? -8.835 -13.452 -0.591 1.00 93.00 90 LEU A CA 1
ATOM 681 C C . LEU A 1 90 ? -8.237 -12.090 -0.945 1.00 93.00 90 LEU A C 1
ATOM 683 O O . LEU A 1 90 ? -7.617 -11.962 -1.997 1.00 93.00 90 LEU A O 1
ATOM 687 N N . GLY A 1 91 ? -8.399 -11.090 -0.073 1.00 91.56 91 GLY A N 1
ATOM 688 C CA . GLY A 1 91 ? -7.834 -9.758 -0.272 1.00 91.56 91 GLY A CA 1
ATOM 689 C C . GLY A 1 91 ? -6.309 -9.791 -0.309 1.00 91.56 91 GLY A C 1
ATOM 690 O O . GLY A 1 91 ? -5.712 -9.269 -1.248 1.00 91.56 91 GLY A O 1
ATOM 691 N N . THR A 1 92 ? -5.684 -10.471 0.654 1.00 91.81 92 THR A N 1
ATOM 692 C CA . THR A 1 92 ? -4.228 -10.646 0.710 1.00 91.81 92 THR A CA 1
ATOM 693 C C . THR A 1 92 ? -3.705 -11.424 -0.492 1.00 91.81 92 THR A C 1
ATOM 695 O O . THR A 1 92 ? -2.746 -10.990 -1.125 1.00 91.81 92 THR A O 1
ATOM 698 N N . ALA A 1 93 ? -4.341 -12.545 -0.850 1.00 93.69 93 ALA A N 1
ATOM 699 C CA . ALA A 1 93 ? -3.917 -13.342 -1.999 1.00 93.69 93 ALA A CA 1
ATOM 700 C C . ALA A 1 93 ? -4.007 -12.545 -3.311 1.00 93.69 93 ALA A C 1
ATOM 702 O O . ALA A 1 93 ? -3.059 -12.532 -4.096 1.00 93.69 93 ALA A O 1
ATOM 703 N N . LEU A 1 94 ? -5.117 -11.828 -3.524 1.00 92.88 94 LEU A N 1
ATOM 704 C CA . LEU A 1 94 ? -5.306 -10.987 -4.704 1.00 92.88 94 LEU A CA 1
ATOM 705 C C . LEU A 1 94 ? -4.277 -9.852 -4.762 1.00 92.88 94 LEU A C 1
ATOM 707 O O . LEU A 1 94 ? -3.682 -9.630 -5.815 1.00 92.88 94 LEU A O 1
ATOM 711 N N . ALA A 1 95 ? -4.037 -9.166 -3.641 1.00 92.62 95 ALA A N 1
ATOM 712 C CA . ALA A 1 95 ? -3.028 -8.115 -3.557 1.00 92.62 95 ALA A CA 1
ATOM 713 C C . ALA A 1 95 ? -1.637 -8.652 -3.918 1.00 92.62 95 ALA A C 1
ATOM 715 O O . ALA A 1 95 ? -0.949 -8.051 -4.738 1.00 92.62 95 ALA A O 1
ATOM 716 N N . GLY A 1 96 ? -1.257 -9.821 -3.394 1.00 93.88 96 GLY A N 1
ATOM 717 C CA . GLY A 1 96 ? 0.033 -10.435 -3.700 1.00 93.88 96 GLY A CA 1
ATOM 718 C C . GLY A 1 96 ? 0.201 -10.818 -5.166 1.00 93.88 96 GLY A C 1
ATOM 719 O O . GLY A 1 96 ? 1.239 -10.518 -5.754 1.00 93.88 96 GLY A O 1
ATOM 720 N N . ILE A 1 97 ? -0.827 -11.408 -5.781 1.00 94.94 97 ILE A N 1
ATOM 721 C CA . ILE A 1 97 ? -0.804 -11.740 -7.213 1.00 94.94 97 ILE A CA 1
ATOM 722 C C . ILE A 1 97 ? -0.618 -10.472 -8.052 1.00 94.94 97 ILE A C 1
ATOM 724 O O . ILE A 1 97 ? 0.231 -10.443 -8.941 1.00 94.94 97 ILE A O 1
ATOM 728 N N . ILE A 1 98 ? -1.378 -9.414 -7.753 1.00 94.06 98 ILE A N 1
ATOM 729 C CA . ILE A 1 98 ? -1.314 -8.150 -8.494 1.00 94.06 98 ILE A CA 1
ATOM 730 C C . ILE A 1 98 ? 0.037 -7.460 -8.291 1.00 94.06 98 ILE A C 1
ATOM 732 O O . ILE A 1 98 ? 0.616 -6.976 -9.262 1.00 94.06 98 ILE A O 1
ATOM 736 N N . TYR A 1 99 ? 0.563 -7.436 -7.063 1.00 93.44 99 TYR A N 1
ATOM 737 C CA . TYR A 1 99 ? 1.879 -6.871 -6.772 1.00 93.44 99 TYR A CA 1
ATOM 738 C C . TYR A 1 99 ? 2.970 -7.570 -7.572 1.00 93.44 99 TYR A C 1
ATOM 740 O O . TYR A 1 99 ? 3.724 -6.894 -8.268 1.00 93.44 99 TYR A O 1
ATOM 748 N N . ILE A 1 100 ? 3.029 -8.904 -7.529 1.00 94.50 100 ILE A N 1
ATOM 749 C CA . ILE A 1 100 ? 4.023 -9.677 -8.283 1.00 94.50 100 ILE A CA 1
ATOM 750 C C . ILE A 1 100 ? 3.850 -9.428 -9.785 1.00 94.50 100 ILE A C 1
ATOM 752 O O . ILE A 1 100 ? 4.802 -9.029 -10.443 1.00 94.50 100 ILE A O 1
ATOM 756 N N . ALA A 1 101 ? 2.644 -9.587 -10.332 1.00 95.06 101 ALA A N 1
ATOM 757 C CA . ALA A 1 101 ? 2.408 -9.413 -11.765 1.00 95.06 101 ALA A CA 1
ATOM 758 C C . ALA A 1 101 ? 2.819 -8.017 -12.264 1.00 95.06 101 ALA A C 1
ATOM 760 O O . ALA A 1 101 ? 3.552 -7.895 -13.243 1.00 95.06 101 ALA A O 1
ATOM 761 N N . ALA A 1 102 ? 2.395 -6.958 -11.573 1.00 94.50 102 ALA A N 1
ATOM 762 C CA . ALA A 1 102 ? 2.679 -5.591 -11.986 1.00 94.50 102 ALA A CA 1
ATOM 763 C C . ALA A 1 102 ? 4.164 -5.223 -11.837 1.00 94.50 102 ALA A C 1
ATOM 765 O O . ALA A 1 102 ? 4.740 -4.607 -12.734 1.00 94.50 102 ALA A O 1
ATOM 766 N N . THR A 1 103 ? 4.798 -5.607 -10.723 1.00 93.62 103 THR A N 1
ATOM 767 C CA . THR A 1 103 ? 6.220 -5.302 -10.480 1.00 93.62 103 THR A CA 1
ATOM 768 C C . THR A 1 103 ? 7.142 -6.038 -11.441 1.00 93.62 103 THR A C 1
ATOM 770 O O . THR A 1 103 ? 8.095 -5.432 -11.925 1.00 93.62 103 THR A O 1
ATOM 773 N N . GLN A 1 104 ? 6.831 -7.291 -11.788 1.00 94.69 104 GLN A N 1
ATOM 774 C CA . GLN A 1 104 ? 7.618 -8.051 -12.758 1.00 94.69 104 GLN A CA 1
ATOM 775 C C . GLN A 1 104 ? 7.560 -7.423 -14.150 1.00 94.69 104 GLN A C 1
ATOM 777 O O . GLN A 1 104 ? 8.588 -7.301 -14.814 1.00 94.69 104 GLN A O 1
ATOM 782 N N . VAL A 1 105 ? 6.382 -6.955 -14.572 1.00 95.75 105 VAL A N 1
ATOM 783 C CA . VAL A 1 105 ? 6.244 -6.258 -15.854 1.00 95.75 105 VAL A CA 1
ATOM 784 C C . VAL A 1 105 ? 7.021 -4.944 -15.850 1.00 95.75 105 VAL A C 1
ATOM 786 O O . VAL A 1 105 ? 7.797 -4.696 -16.768 1.00 95.75 105 VAL A O 1
ATOM 789 N N . ILE A 1 106 ? 6.897 -4.132 -14.794 1.00 95.12 106 ILE A N 1
ATOM 790 C CA . ILE A 1 106 ? 7.657 -2.877 -14.669 1.00 95.12 106 ILE A CA 1
ATOM 791 C C . ILE A 1 106 ? 9.170 -3.131 -14.725 1.00 95.12 106 ILE A C 1
ATOM 793 O O . ILE A 1 106 ? 9.881 -2.387 -15.400 1.00 95.12 106 ILE A O 1
ATOM 797 N N . ALA A 1 107 ? 9.652 -4.192 -14.069 1.00 94.38 107 ALA A N 1
ATOM 798 C CA . ALA A 1 107 ? 11.063 -4.567 -14.076 1.00 94.38 107 ALA A CA 1
ATOM 799 C C . ALA A 1 107 ? 11.587 -4.947 -15.472 1.00 94.38 107 ALA A C 1
ATOM 801 O O . ALA A 1 107 ? 12.784 -4.824 -15.711 1.00 94.38 107 ALA A O 1
ATOM 802 N N . GLY A 1 108 ? 10.731 -5.383 -16.399 1.00 94.12 108 GLY A N 1
ATOM 803 C CA . GLY A 1 108 ? 11.121 -5.621 -17.794 1.00 94.12 108 GLY A CA 1
ATOM 804 C C . GLY A 1 108 ? 10.840 -4.456 -18.745 1.00 94.12 108 GLY A C 1
ATOM 805 O O . GLY A 1 108 ? 11.394 -4.433 -19.837 1.00 94.12 108 GLY A O 1
ATOM 806 N N . MET A 1 109 ? 10.001 -3.490 -18.359 1.00 94.88 109 MET A N 1
ATOM 807 C CA . MET A 1 109 ? 9.678 -2.321 -19.191 1.00 94.88 109 MET A CA 1
ATOM 808 C C . MET A 1 109 ? 10.711 -1.194 -19.083 1.00 94.88 109 MET A C 1
ATOM 810 O O . MET A 1 109 ? 10.907 -0.449 -20.041 1.00 94.88 109 MET A O 1
ATOM 814 N N . PHE A 1 110 ? 11.334 -1.012 -17.913 1.00 94.69 110 PHE A N 1
ATOM 815 C CA . PHE A 1 110 ? 12.213 0.132 -17.657 1.00 94.69 110 PHE A CA 1
ATOM 816 C C . PHE A 1 110 ? 13.479 -0.262 -16.890 1.00 94.69 110 PHE A C 1
ATOM 818 O O . PHE A 1 110 ? 13.411 -1.093 -15.984 1.00 94.69 110 PHE A O 1
ATOM 825 N N . PRO A 1 111 ? 14.626 0.395 -17.145 1.00 93.81 111 PRO A N 1
ATOM 826 C CA . PRO A 1 111 ? 15.803 0.263 -16.291 1.00 93.81 111 PRO A CA 1
ATOM 827 C C . PRO A 1 111 ? 15.508 0.688 -14.844 1.00 93.81 111 PRO A C 1
ATOM 829 O O . PRO A 1 111 ? 14.834 1.699 -14.609 1.00 93.81 111 PRO A O 1
ATOM 832 N N . ALA A 1 112 ? 16.066 -0.029 -13.864 1.00 90.25 112 ALA A N 1
ATOM 833 C CA . ALA A 1 112 ? 15.821 0.228 -12.442 1.00 90.25 112 ALA A CA 1
ATOM 834 C C . ALA A 1 112 ? 16.160 1.666 -12.006 1.00 90.25 112 ALA A C 1
ATOM 836 O O . ALA A 1 112 ? 15.479 2.227 -11.149 1.00 90.25 112 ALA A O 1
ATOM 837 N N . SER A 1 113 ? 17.164 2.300 -12.620 1.00 89.12 113 SER A N 1
ATOM 838 C CA . SER A 1 113 ? 17.550 3.692 -12.336 1.00 89.12 113 SER A CA 1
ATOM 839 C C . SER A 1 113 ? 16.454 4.708 -12.689 1.00 89.12 113 SER A C 1
ATOM 841 O O . SER A 1 113 ? 16.262 5.695 -11.972 1.00 89.12 113 SER A O 1
ATOM 843 N N . VAL A 1 114 ? 15.692 4.455 -13.757 1.00 90.06 114 VAL A N 1
ATOM 844 C CA . VAL A 1 114 ? 14.561 5.298 -14.173 1.00 90.06 114 VAL A CA 1
ATOM 845 C C . VAL A 1 114 ? 13.411 5.156 -13.177 1.00 90.06 114 VAL A C 1
ATOM 847 O O . VAL A 1 114 ? 12.841 6.150 -12.733 1.00 90.06 114 VAL A O 1
ATOM 850 N N . MET A 1 115 ? 13.097 3.928 -12.758 1.00 89.81 115 MET A N 1
ATOM 851 C CA . MET A 1 115 ? 12.042 3.693 -11.765 1.00 89.81 115 MET A CA 1
ATOM 852 C C . MET A 1 115 ? 12.413 4.236 -10.381 1.00 89.81 115 MET A C 1
ATOM 854 O O . MET A 1 115 ? 11.569 4.838 -9.718 1.00 89.81 115 MET A O 1
ATOM 858 N N . ALA A 1 116 ? 13.680 4.118 -9.976 1.00 86.19 116 ALA A N 1
ATOM 859 C CA . ALA A 1 116 ? 14.179 4.647 -8.707 1.00 86.19 116 ALA A CA 1
ATOM 860 C C . ALA A 1 116 ? 14.123 6.185 -8.621 1.00 86.19 116 ALA A C 1
ATOM 862 O O . ALA A 1 116 ? 13.991 6.732 -7.529 1.00 86.19 116 ALA A O 1
ATOM 863 N N . SER A 1 117 ? 14.209 6.888 -9.755 1.00 84.31 117 SER A N 1
ATOM 864 C CA . SER A 1 117 ? 14.170 8.359 -9.819 1.00 84.31 117 SER A CA 1
ATOM 865 C C . SER A 1 117 ? 12.771 8.938 -10.061 1.00 84.31 117 SER A C 1
ATOM 867 O O . SER A 1 117 ? 12.541 10.113 -9.790 1.00 84.31 117 SER A O 1
ATOM 869 N N . SER A 1 118 ? 11.828 8.126 -10.542 1.00 82.38 118 SER A N 1
ATOM 870 C CA . SER A 1 118 ? 10.490 8.568 -10.945 1.00 82.38 118 SER A CA 1
ATOM 871 C C . SER A 1 118 ? 9.591 9.008 -9.786 1.00 82.38 118 SER A C 1
ATOM 873 O O . SER A 1 118 ? 8.802 9.940 -9.939 1.00 82.38 118 SER A O 1
ATOM 875 N N . GLY A 1 119 ? 9.614 8.280 -8.666 1.00 81.00 119 GLY A N 1
ATOM 876 C CA . GLY A 1 119 ? 8.639 8.430 -7.578 1.00 81.00 119 GLY A CA 1
ATOM 877 C C . GLY A 1 119 ? 7.198 7.998 -7.916 1.00 81.00 119 GLY A C 1
ATOM 878 O O . GLY A 1 119 ? 6.418 7.760 -6.998 1.00 81.00 119 GLY A O 1
ATOM 879 N N . ALA A 1 120 ? 6.837 7.833 -9.197 1.00 88.19 120 ALA A N 1
ATOM 880 C CA . ALA A 1 120 ? 5.510 7.398 -9.649 1.00 88.19 120 ALA A CA 1
ATOM 881 C C . ALA A 1 120 ? 5.586 6.363 -10.801 1.00 88.19 120 ALA A C 1
ATOM 883 O O . ALA A 1 120 ? 5.187 6.661 -11.933 1.00 88.19 120 ALA A O 1
ATOM 884 N N . PRO A 1 121 ? 6.046 5.121 -10.532 1.00 91.00 121 PRO A N 1
ATOM 885 C CA . PRO A 1 121 ? 6.296 4.108 -11.567 1.00 91.00 121 PRO A CA 1
ATOM 886 C C . PRO A 1 121 ? 5.072 3.791 -12.434 1.00 91.00 121 PRO A C 1
ATOM 888 O O . PRO A 1 121 ? 5.170 3.690 -13.658 1.00 91.00 121 PRO A O 1
ATOM 891 N N . PHE A 1 122 ? 3.890 3.698 -11.817 1.00 93.00 122 PHE A N 1
ATOM 892 C CA . PHE A 1 122 ? 2.664 3.387 -12.547 1.00 93.00 122 PHE A CA 1
ATOM 893 C C . PHE A 1 122 ? 2.254 4.504 -13.507 1.00 93.00 122 PHE A C 1
ATOM 895 O O . PHE A 1 122 ? 1.870 4.194 -14.629 1.00 93.00 122 PHE A O 1
ATOM 902 N N . ALA A 1 123 ? 2.432 5.776 -13.138 1.00 92.94 123 ALA A N 1
ATOM 903 C CA . ALA A 1 123 ? 2.146 6.898 -14.030 1.00 92.94 123 ALA A CA 1
ATOM 904 C C . ALA A 1 123 ? 3.039 6.869 -15.284 1.00 92.94 123 ALA A C 1
ATOM 906 O O . ALA A 1 123 ? 2.535 7.041 -16.398 1.00 92.94 123 ALA A O 1
ATOM 907 N N . ILE A 1 124 ? 4.337 6.574 -15.122 1.00 93.44 124 ILE A N 1
ATOM 908 C CA . ILE A 1 124 ? 5.269 6.407 -16.251 1.00 93.44 124 ILE A CA 1
ATOM 909 C C . ILE A 1 124 ? 4.869 5.216 -17.122 1.00 93.44 124 ILE A C 1
ATOM 911 O O . ILE A 1 124 ? 4.776 5.350 -18.345 1.00 93.44 124 ILE A O 1
ATOM 915 N N . SER A 1 125 ? 4.585 4.063 -16.510 1.00 94.06 125 SER A N 1
ATOM 916 C CA . SER A 1 125 ? 4.205 2.861 -17.259 1.00 94.06 125 SER A CA 1
ATOM 917 C C . SER A 1 125 ? 2.941 3.089 -18.092 1.00 94.06 125 SER A C 1
ATOM 919 O O . SER A 1 125 ? 2.940 2.841 -19.295 1.00 94.06 125 SER A O 1
ATOM 921 N N . THR A 1 126 ? 1.900 3.694 -17.514 1.00 92.88 126 THR A N 1
ATOM 922 C CA . THR A 1 126 ? 0.665 3.993 -18.244 1.00 92.88 126 THR A CA 1
ATOM 923 C C . THR A 1 126 ? 0.843 5.067 -19.301 1.00 92.88 126 THR A C 1
ATOM 925 O O . THR A 1 126 ? 0.201 5.000 -20.342 1.00 92.88 126 THR A O 1
ATOM 928 N N . SER A 1 127 ? 1.732 6.037 -19.073 1.00 94.50 127 SER A N 1
ATOM 929 C CA . SER A 1 127 ? 2.070 7.041 -20.082 1.00 94.50 127 SER A CA 1
ATOM 930 C C . SER A 1 127 ? 2.778 6.433 -21.286 1.00 94.50 127 SER A C 1
ATOM 932 O O . SER A 1 127 ? 2.635 6.936 -22.396 1.00 94.50 127 SER A O 1
ATOM 934 N N . THR A 1 128 ? 3.538 5.363 -21.075 1.00 93.62 128 THR A N 1
ATOM 935 C CA . THR A 1 128 ? 4.202 4.625 -22.155 1.00 93.62 128 THR A CA 1
ATOM 936 C C . THR A 1 128 ? 3.189 3.802 -22.953 1.00 93.62 128 THR A C 1
ATOM 938 O O . THR A 1 128 ? 3.275 3.748 -24.173 1.00 93.62 128 THR A O 1
ATOM 941 N N . ILE A 1 129 ? 2.184 3.235 -22.275 1.00 93.00 129 ILE A N 1
ATOM 942 C CA . ILE A 1 129 ? 1.147 2.395 -22.895 1.00 93.00 129 ILE A CA 1
ATOM 943 C C . ILE A 1 129 ? 0.084 3.226 -23.639 1.00 93.00 129 ILE A C 1
ATOM 945 O O . ILE A 1 129 ? -0.308 2.877 -24.748 1.00 93.00 129 ILE A O 1
ATOM 949 N N . LEU A 1 130 ? -0.419 4.304 -23.026 1.00 92.50 130 LEU A N 1
ATOM 950 C CA . LEU A 1 130 ? -1.575 5.080 -23.511 1.00 92.50 130 LEU A CA 1
ATOM 951 C C . LEU A 1 130 ? -1.218 6.479 -24.040 1.00 92.50 130 LEU A C 1
ATOM 953 O O . LEU A 1 130 ? -2.076 7.161 -24.608 1.00 92.50 130 LEU A O 1
ATOM 957 N N . GLY A 1 131 ? 0.023 6.925 -23.840 1.00 91.00 131 GLY A N 1
ATOM 958 C CA . GLY A 1 131 ? 0.502 8.262 -24.192 1.00 91.00 131 GLY A CA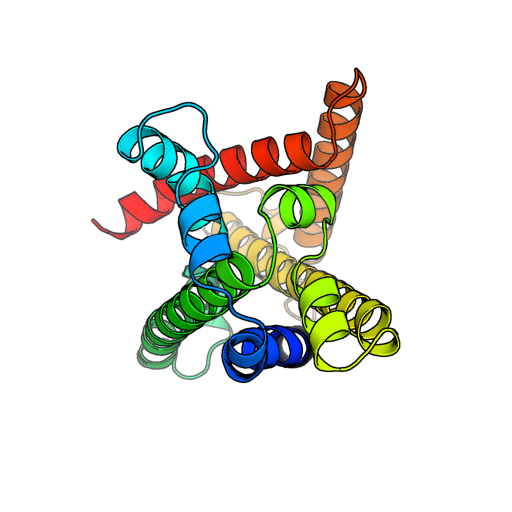 1
ATOM 959 C C . GLY A 1 131 ? 0.554 9.246 -23.015 1.00 91.00 131 GLY A C 1
ATOM 960 O O . GLY A 1 131 ? 0.010 9.012 -21.936 1.00 91.00 131 GLY A O 1
ATOM 961 N N . GLY A 1 132 ? 1.206 10.393 -23.244 1.00 91.00 132 GLY A N 1
ATOM 962 C CA . GLY A 1 132 ? 1.579 11.385 -22.217 1.00 91.00 132 GLY A CA 1
ATOM 963 C C . GLY A 1 132 ? 0.449 11.920 -21.330 1.00 91.00 132 GLY A C 1
ATOM 964 O O . GLY A 1 132 ? 0.687 12.312 -20.190 1.00 91.00 132 GLY A O 1
ATOM 965 N N . TRP A 1 133 ? -0.792 11.909 -21.820 1.00 92.12 133 TRP A N 1
ATOM 966 C CA . TRP A 1 133 ? -1.962 12.381 -21.073 1.00 92.12 133 TRP A CA 1
ATOM 967 C C . TRP A 1 133 ? -2.319 11.475 -19.880 1.00 92.12 133 TRP A C 1
ATOM 969 O O . TRP A 1 133 ? -2.959 11.935 -18.934 1.00 92.12 133 TRP A O 1
ATOM 979 N N . ALA A 1 134 ? -1.896 10.205 -19.894 1.00 92.44 134 ALA A N 1
ATOM 980 C CA . ALA A 1 134 ? -2.245 9.238 -18.856 1.00 92.44 134 ALA A CA 1
ATOM 981 C C . ALA A 1 134 ? -1.473 9.462 -17.544 1.00 92.44 134 ALA A C 1
ATOM 983 O O . ALA A 1 134 ? -2.027 9.229 -16.471 1.00 92.44 134 ALA A O 1
ATOM 984 N N . ALA A 1 135 ? -0.232 9.964 -17.598 1.00 90.81 135 ALA A N 1
ATOM 985 C CA . ALA A 1 135 ? 0.582 10.218 -16.404 1.00 90.81 135 ALA A CA 1
ATOM 986 C C . ALA A 1 135 ? -0.097 11.143 -15.371 1.00 90.81 135 ALA A C 1
ATOM 988 O O . ALA A 1 135 ? -0.249 10.725 -14.220 1.00 90.81 135 ALA A O 1
ATOM 989 N N . PRO A 1 136 ? -0.532 12.374 -15.719 1.00 92.62 136 PRO A N 1
ATOM 990 C CA . PRO A 1 136 ? -1.175 13.259 -14.748 1.00 92.62 136 PRO A CA 1
ATOM 991 C C . PRO A 1 136 ? -2.503 12.693 -14.227 1.00 92.62 136 PRO A C 1
ATOM 993 O O . PRO A 1 136 ? -2.822 12.873 -13.051 1.00 92.62 136 PRO A O 1
ATOM 996 N N . LEU A 1 137 ? -3.250 11.959 -15.060 1.00 93.56 137 LEU A N 1
ATOM 997 C CA . LEU A 1 137 ? -4.503 11.322 -14.656 1.00 93.56 137 LEU A CA 1
ATOM 998 C C . LEU A 1 137 ? -4.273 10.215 -13.615 1.00 93.56 137 LEU A C 1
ATOM 1000 O O . LEU A 1 137 ? -4.936 10.189 -12.579 1.00 93.56 137 LEU A O 1
ATOM 1004 N N . VAL A 1 138 ? -3.304 9.331 -13.855 1.00 93.56 138 VAL A N 1
ATOM 1005 C CA . VAL A 1 138 ? -2.958 8.238 -12.934 1.00 93.56 138 VAL A CA 1
ATOM 1006 C C . VAL A 1 138 ? -2.389 8.770 -11.622 1.00 93.56 138 VAL A C 1
ATOM 1008 O O . VAL A 1 138 ? -2.736 8.267 -10.550 1.00 93.56 138 VAL A O 1
ATOM 1011 N N . SER A 1 139 ? -1.582 9.829 -11.674 1.00 92.06 139 SER A N 1
ATOM 1012 C CA . SER A 1 139 ? -1.122 10.527 -10.471 1.00 92.06 139 SER A CA 1
ATOM 1013 C C . SER A 1 139 ? -2.291 11.099 -9.662 1.00 92.06 139 SER A C 1
ATOM 1015 O O . SER A 1 139 ? -2.320 10.939 -8.442 1.00 92.06 139 SER A O 1
ATOM 1017 N N . ALA A 1 140 ? -3.300 11.688 -10.317 1.00 92.06 140 ALA A N 1
ATOM 1018 C CA . ALA A 1 140 ? -4.500 12.187 -9.644 1.00 92.06 140 ALA A CA 1
ATOM 1019 C C . ALA A 1 140 ? -5.331 11.058 -9.005 1.00 92.06 140 ALA A C 1
ATOM 1021 O O . ALA A 1 140 ? -5.767 11.188 -7.860 1.00 92.06 140 ALA A O 1
ATOM 1022 N N . PHE A 1 141 ? -5.504 9.928 -9.700 1.00 92.81 141 PHE A N 1
ATOM 1023 C CA . PHE A 1 141 ? -6.173 8.741 -9.151 1.00 92.81 141 PHE A CA 1
ATOM 1024 C C . PHE A 1 141 ? -5.444 8.187 -7.928 1.00 92.81 141 PHE A C 1
ATOM 1026 O O . PHE A 1 141 ? -6.076 7.889 -6.916 1.00 92.81 141 PHE A O 1
ATOM 1033 N N . THR A 1 142 ? -4.115 8.114 -8.000 1.00 91.06 142 THR A N 1
ATOM 1034 C CA . THR A 1 142 ? -3.271 7.644 -6.897 1.00 91.06 142 THR A CA 1
ATOM 1035 C C . THR A 1 142 ? -3.373 8.582 -5.697 1.00 91.06 142 THR A C 1
ATOM 1037 O O . THR A 1 142 ? -3.604 8.125 -4.581 1.00 91.06 142 THR A O 1
ATOM 1040 N N . ALA A 1 143 ? -3.299 9.899 -5.914 1.00 91.94 143 ALA A N 1
ATOM 1041 C CA . ALA A 1 143 ? -3.461 10.889 -4.852 1.00 91.94 143 ALA A CA 1
ATOM 1042 C C . ALA A 1 143 ? -4.838 10.785 -4.176 1.00 91.94 143 ALA A C 1
ATOM 1044 O O . ALA A 1 143 ? -4.929 10.750 -2.947 1.00 91.94 143 ALA A O 1
ATOM 1045 N N . PHE A 1 144 ? -5.911 10.666 -4.964 1.00 92.44 144 PHE A N 1
ATOM 1046 C CA . PHE A 1 144 ? -7.261 10.466 -4.441 1.00 92.44 144 PHE A CA 1
ATOM 1047 C C . PHE A 1 144 ? -7.369 9.172 -3.622 1.00 92.44 144 PHE A C 1
ATOM 1049 O O . PHE A 1 144 ? -7.877 9.183 -2.499 1.00 92.44 144 PHE A O 1
ATOM 1056 N N . ALA A 1 145 ? -6.843 8.059 -4.134 1.00 91.12 145 ALA A N 1
ATOM 1057 C CA . ALA A 1 145 ? -6.849 6.786 -3.425 1.00 91.12 145 ALA A CA 1
ATOM 1058 C C . ALA A 1 145 ? -6.072 6.854 -2.103 1.00 91.12 145 ALA A C 1
ATOM 1060 O O . ALA A 1 145 ? -6.589 6.405 -1.082 1.00 91.12 145 ALA A O 1
ATOM 1061 N N . CYS A 1 146 ? -4.901 7.495 -2.077 1.00 91.06 146 CYS A N 1
ATOM 1062 C CA . CYS A 1 146 ? -4.137 7.720 -0.850 1.00 91.06 146 CYS A CA 1
ATOM 1063 C C . CYS A 1 146 ? -4.944 8.509 0.195 1.00 91.06 146 CYS A C 1
ATOM 1065 O O . CYS A 1 146 ? -4.989 8.112 1.359 1.00 91.06 146 CYS A O 1
ATOM 1067 N N . LEU A 1 147 ? -5.647 9.573 -0.211 1.00 90.50 147 LEU A N 1
ATOM 1068 C CA . LEU A 1 147 ? -6.496 10.364 0.692 1.00 90.50 147 LEU A CA 1
ATOM 1069 C C . LEU A 1 147 ? -7.672 9.548 1.249 1.00 90.50 147 LEU A C 1
ATOM 1071 O O . LEU A 1 147 ? -7.970 9.608 2.443 1.00 90.50 147 LEU A O 1
ATOM 1075 N N . THR A 1 148 ? -8.334 8.755 0.404 1.00 89.31 148 THR A N 1
ATOM 1076 C CA . THR A 1 148 ? -9.439 7.891 0.857 1.00 89.31 148 THR A CA 1
ATOM 1077 C C . THR A 1 148 ? -8.957 6.734 1.738 1.00 89.31 148 THR A C 1
ATOM 1079 O O . THR A 1 148 ? -9.654 6.351 2.680 1.00 89.31 148 THR A O 1
ATOM 1082 N N . SER A 1 149 ? -7.757 6.205 1.484 1.00 89.56 149 SER A N 1
ATOM 1083 C CA . SER A 1 149 ? -7.107 5.187 2.315 1.00 89.56 149 SER A CA 1
ATOM 1084 C C . SER A 1 149 ? -6.744 5.745 3.692 1.00 89.56 149 SER A C 1
ATOM 1086 O O . SER A 1 149 ? -7.050 5.118 4.706 1.00 89.56 149 SER A O 1
ATOM 1088 N N . LEU A 1 150 ? -6.213 6.973 3.754 1.00 88.88 150 LEU A N 1
ATOM 1089 C CA . LEU A 1 150 ? -5.939 7.671 5.012 1.00 88.88 150 LEU A CA 1
ATOM 1090 C C . LEU A 1 150 ? -7.205 7.808 5.872 1.00 88.88 150 LEU A C 1
ATOM 1092 O O . LEU A 1 150 ? -7.175 7.537 7.071 1.00 88.88 150 LEU A O 1
ATOM 1096 N N . GLY A 1 151 ? -8.337 8.170 5.260 1.00 86.50 151 GLY A N 1
ATOM 1097 C CA . GLY A 1 151 ? -9.627 8.225 5.953 1.00 86.50 151 GLY A CA 1
ATOM 1098 C C . GLY A 1 151 ? -10.052 6.872 6.539 1.00 86.50 151 GLY A C 1
ATOM 1099 O O . GLY A 1 151 ? -10.488 6.807 7.690 1.00 86.50 151 GLY A O 1
ATOM 1100 N N . SER A 1 152 ? -9.875 5.785 5.780 1.00 86.62 152 SER A N 1
ATOM 1101 C CA . SER A 1 152 ? -10.158 4.417 6.240 1.00 86.62 152 SER A CA 1
ATOM 1102 C C . SER A 1 152 ? -9.252 4.000 7.404 1.00 86.62 152 SER A C 1
ATOM 1104 O O . SER A 1 152 ? -9.734 3.490 8.415 1.00 86.62 152 SER A O 1
ATOM 1106 N N . TRP A 1 153 ? -7.950 4.279 7.315 1.00 87.06 153 TRP A N 1
ATOM 1107 C CA . TRP A 1 153 ? -6.999 4.020 8.398 1.00 87.06 153 TRP A CA 1
ATOM 1108 C C . TRP A 1 153 ? -7.330 4.808 9.660 1.00 87.06 153 TRP A C 1
ATOM 1110 O O . TRP A 1 153 ? -7.237 4.278 10.767 1.00 87.06 153 TRP A O 1
ATOM 1120 N N . MET A 1 154 ? -7.791 6.051 9.519 1.00 85.81 154 MET A N 1
ATOM 1121 C CA . MET A 1 154 ? -8.187 6.844 10.678 1.00 85.81 154 MET A CA 1
ATOM 1122 C C . MET A 1 154 ? -9.384 6.248 11.406 1.00 85.81 154 MET A C 1
ATOM 1124 O O . MET A 1 154 ? -9.391 6.189 12.635 1.00 85.81 154 MET A O 1
ATOM 1128 N N . MET A 1 155 ? -10.354 5.717 10.665 1.00 81.88 155 MET A N 1
ATOM 1129 C CA . MET A 1 155 ? -11.446 4.955 11.260 1.00 81.88 155 MET A CA 1
ATOM 1130 C C . MET A 1 155 ? -10.956 3.704 11.988 1.00 81.88 155 MET A C 1
ATOM 1132 O O . MET A 1 155 ? -11.417 3.439 13.098 1.00 81.88 155 MET A O 1
ATOM 1136 N N . LEU A 1 156 ? -10.016 2.970 11.389 1.00 84.31 156 LEU A N 1
ATOM 1137 C CA . LEU A 1 156 ? -9.422 1.772 11.976 1.00 84.31 156 LEU A CA 1
ATOM 1138 C C . LEU A 1 156 ? -8.777 2.072 13.336 1.00 84.31 156 LEU A C 1
ATOM 1140 O O . LEU A 1 156 ? -9.099 1.436 14.339 1.00 84.31 156 LEU A O 1
ATOM 1144 N N . VAL A 1 157 ? -7.924 3.099 13.373 1.00 84.81 157 VAL A N 1
ATOM 1145 C CA . VAL A 1 157 ? -7.234 3.564 14.584 1.00 84.81 157 VAL A CA 1
ATOM 1146 C C . VAL A 1 157 ? -8.235 4.048 15.631 1.00 84.81 157 VAL A C 1
ATOM 1148 O O . VAL A 1 157 ? -8.082 3.746 16.813 1.00 84.81 157 VAL A O 1
ATOM 1151 N N . GLY A 1 158 ? -9.291 4.751 15.213 1.00 84.94 158 GLY A N 1
ATOM 1152 C CA . GLY A 1 158 ? -10.367 5.172 16.107 1.00 84.94 158 GLY A CA 1
ATOM 1153 C C . GLY A 1 158 ? -11.074 3.987 16.771 1.00 84.94 158 GLY A C 1
ATOM 1154 O O . GLY A 1 158 ? -11.241 3.980 17.986 1.00 84.94 158 GLY A O 1
ATOM 1155 N N . GLN A 1 159 ? -11.450 2.963 15.999 1.00 82.38 159 GLN A N 1
ATOM 1156 C CA . GLN A 1 159 ? -12.121 1.764 16.520 1.00 82.38 159 GLN A CA 1
ATOM 1157 C C . GLN A 1 159 ? -11.213 0.938 17.440 1.00 82.38 159 GLN A C 1
ATOM 1159 O O . GLN A 1 159 ? -11.655 0.488 18.498 1.00 82.38 159 GLN A O 1
ATOM 1164 N N . ALA A 1 160 ? -9.940 0.771 17.072 1.00 85.94 160 ALA A N 1
ATOM 1165 C CA . ALA A 1 160 ? -8.952 0.112 17.921 1.00 85.94 160 ALA A CA 1
ATOM 1166 C C . ALA A 1 160 ? -8.757 0.865 19.249 1.00 85.94 160 ALA A C 1
ATOM 1168 O O . ALA A 1 160 ? -8.776 0.252 20.314 1.00 85.94 160 ALA A O 1
ATOM 1169 N N . GLY A 1 161 ? -8.656 2.198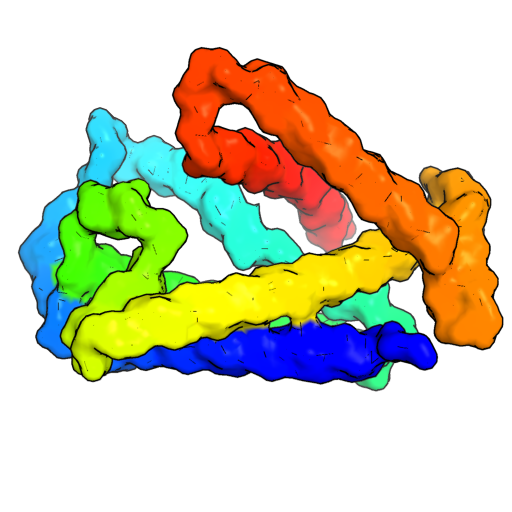 19.195 1.00 87.38 161 GLY A N 1
ATOM 1170 C CA . GLY A 1 161 ? -8.527 3.052 20.377 1.00 87.38 161 GLY A CA 1
ATOM 1171 C C . GLY A 1 161 ? -9.743 2.997 21.303 1.00 87.38 161 GLY A C 1
ATOM 1172 O O . GLY A 1 161 ? -9.570 2.945 22.518 1.00 87.38 161 GLY A O 1
ATOM 1173 N N . VAL A 1 162 ? -10.962 2.945 20.751 1.00 86.25 162 VAL A N 1
ATOM 1174 C CA . VAL A 1 162 ? -12.196 2.773 21.542 1.00 86.25 162 VAL A CA 1
ATOM 1175 C C . VAL A 1 162 ? -12.183 1.447 22.293 1.00 86.25 162 VAL A C 1
ATOM 1177 O O . VAL A 1 162 ? -12.458 1.424 23.489 1.00 86.25 162 VAL A O 1
ATOM 1180 N N . ARG A 1 163 ? -11.842 0.346 21.611 1.00 84.88 163 ARG A N 1
ATOM 1181 C CA . ARG A 1 163 ? -11.764 -0.984 22.236 1.00 84.88 163 ARG A CA 1
ATOM 1182 C C . ARG A 1 163 ? -10.731 -1.000 23.359 1.00 84.88 163 ARG A C 1
ATOM 1184 O O . ARG A 1 163 ? -11.075 -1.329 24.486 1.00 84.88 163 ARG A O 1
ATOM 1191 N N . ALA A 1 164 ? -9.520 -0.519 23.084 1.00 87.50 164 ALA A N 1
ATOM 1192 C CA . ALA A 1 164 ? -8.456 -0.463 24.080 1.00 87.50 164 ALA A CA 1
ATOM 1193 C C . ALA A 1 164 ? -8.815 0.422 25.292 1.00 87.50 164 ALA A C 1
ATOM 1195 O O . ALA A 1 164 ? -8.446 0.099 26.419 1.00 87.50 164 ALA A O 1
ATOM 1196 N N . ALA A 1 165 ? -9.552 1.520 25.086 1.00 89.56 165 ALA A N 1
ATOM 1197 C CA . ALA A 1 165 ? -10.024 2.378 26.174 1.00 89.56 165 ALA A CA 1
ATOM 1198 C C . ALA A 1 165 ? -11.121 1.711 27.017 1.00 89.56 165 ALA A C 1
ATOM 1200 O O . ALA A 1 165 ? -11.123 1.856 28.239 1.00 89.56 165 ALA A O 1
ATOM 1201 N N . ASN A 1 166 ? -12.026 0.961 26.383 1.00 87.12 166 ASN A N 1
ATOM 1202 C CA . ASN A 1 166 ? -13.070 0.204 27.075 1.00 87.12 166 ASN A CA 1
ATOM 1203 C C . ASN A 1 166 ? -12.495 -0.958 27.895 1.00 87.12 166 ASN A C 1
ATOM 1205 O O . ASN A 1 166 ? -12.994 -1.230 28.983 1.00 87.12 166 ASN A O 1
ATOM 1209 N N . ASP A 1 167 ? -11.411 -1.573 27.418 1.00 88.69 167 ASP A N 1
ATOM 1210 C CA . ASP A 1 167 ? -10.677 -2.622 28.135 1.00 88.69 167 ASP A CA 1
ATOM 1211 C C . ASP A 1 167 ? -9.798 -2.065 29.277 1.00 88.69 167 ASP A C 1
ATOM 1213 O O . ASP A 1 167 ? -9.131 -2.819 29.980 1.00 88.69 167 ASP A O 1
ATOM 1217 N N . GLY A 1 168 ? -9.763 -0.740 29.469 1.00 88.44 168 GLY A N 1
ATOM 1218 C CA . GLY A 1 168 ? -8.961 -0.072 30.501 1.00 88.44 168 GLY A CA 1
ATOM 1219 C C . GLY A 1 168 ? -7.474 0.084 30.160 1.00 88.44 168 GLY A C 1
ATOM 1220 O O . GLY A 1 168 ? -6.731 0.680 30.937 1.00 88.44 168 GLY A O 1
ATOM 1221 N N . ASN A 1 169 ? -7.049 -0.379 28.984 1.00 89.06 169 ASN A N 1
ATOM 1222 C CA . ASN A 1 169 ? -5.660 -0.344 28.517 1.00 89.06 169 ASN A CA 1
ATOM 1223 C C . ASN A 1 169 ? -5.284 0.971 27.810 1.00 89.06 169 ASN A C 1
ATOM 1225 O O . ASN A 1 169 ? -4.134 1.157 27.410 1.00 89.06 169 ASN A O 1
ATOM 1229 N N . PHE A 1 170 ? -6.236 1.891 27.628 1.00 89.56 170 PHE A N 1
ATOM 1230 C CA . PHE A 1 170 ? -6.012 3.168 26.950 1.00 89.56 170 PHE A CA 1
ATOM 1231 C C . PHE A 1 170 ? -6.771 4.322 27.626 1.00 89.56 170 PHE A C 1
ATOM 1233 O O . PHE A 1 170 ? -7.782 4.083 28.292 1.00 89.56 170 PHE A O 1
ATOM 1240 N N . PRO A 1 171 ? -6.326 5.589 27.481 1.00 88.44 171 PRO A N 1
ATOM 1241 C CA . PRO A 1 171 ? -6.993 6.715 28.125 1.00 88.44 171 PRO A CA 1
ATOM 1242 C C . PRO A 1 171 ? -8.473 6.817 27.734 1.00 88.44 171 PRO A C 1
ATOM 1244 O O . PRO A 1 171 ? -8.817 6.764 26.552 1.00 88.44 171 PRO A O 1
ATOM 1247 N N . LYS A 1 172 ? -9.342 7.046 28.729 1.00 87.94 172 LYS A N 1
ATOM 1248 C CA . LYS A 1 172 ? -10.811 7.073 28.570 1.00 87.94 172 LYS A CA 1
ATOM 1249 C C . LYS A 1 172 ? -11.300 8.001 27.451 1.00 87.94 172 LYS A C 1
ATOM 1251 O O . LYS A 1 172 ? -12.288 7.690 26.796 1.00 87.94 172 LYS A O 1
ATOM 1256 N N . ILE A 1 173 ? -10.568 9.083 27.172 1.00 87.06 173 ILE A N 1
ATOM 1257 C CA . ILE A 1 173 ? -10.874 10.043 26.100 1.00 87.06 173 ILE A CA 1
ATOM 1258 C C . ILE A 1 173 ? -10.962 9.410 24.698 1.00 87.06 173 ILE A C 1
ATOM 1260 O O . ILE A 1 173 ? -11.665 9.935 23.836 1.00 87.06 173 ILE A O 1
ATOM 1264 N N . TYR A 1 174 ? -10.285 8.281 24.457 1.00 85.44 174 TYR A N 1
ATOM 1265 C CA . TYR A 1 174 ? -10.375 7.545 23.191 1.00 85.44 174 TYR A CA 1
ATOM 1266 C C . TYR A 1 174 ? -11.630 6.668 23.091 1.00 85.44 174 TYR A C 1
ATOM 1268 O O . TYR A 1 174 ? -12.055 6.369 21.980 1.00 85.44 174 TYR A O 1
ATOM 1276 N N . GLY A 1 175 ? -12.233 6.293 24.224 1.00 84.19 175 GLY A N 1
ATOM 1277 C CA . GLY A 1 175 ? -13.488 5.536 24.294 1.00 84.19 175 GLY A CA 1
ATOM 1278 C C . GLY A 1 175 ? -14.745 6.406 24.204 1.00 84.19 175 GLY A C 1
ATOM 1279 O O . GLY A 1 175 ? -15.837 5.891 23.9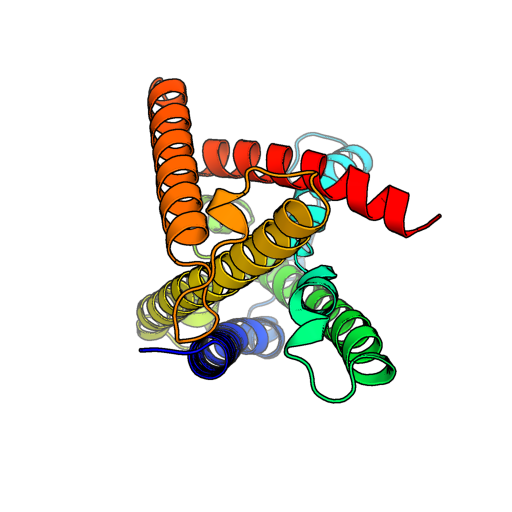74 1.00 84.19 175 GLY A O 1
ATOM 1280 N N . GLU A 1 176 ? -14.617 7.729 24.347 1.00 84.94 176 GLU A N 1
ATOM 1281 C CA . GLU A 1 176 ? -15.750 8.656 24.280 1.00 84.94 176 GLU A CA 1
ATOM 1282 C C . GLU A 1 176 ? -16.317 8.769 22.855 1.00 84.94 176 GLU A C 1
ATOM 1284 O O . GLU A 1 176 ? -15.692 9.332 21.950 1.00 84.94 176 GLU A O 1
ATOM 1289 N N . MET A 1 177 ? -17.542 8.270 22.666 1.00 83.50 177 MET A N 1
ATOM 1290 C CA . MET A 1 177 ? -18.268 8.349 21.397 1.00 83.50 177 MET A CA 1
ATOM 1291 C C . MET A 1 177 ? -19.229 9.544 21.353 1.00 83.50 177 MET A C 1
ATOM 1293 O O . MET A 1 177 ? -19.886 9.878 22.334 1.00 83.50 177 MET A O 1
ATOM 1297 N N . ASP A 1 178 ? -19.340 10.180 20.185 1.00 82.62 178 ASP A N 1
ATOM 1298 C CA . ASP A 1 178 ? -20.373 11.185 19.899 1.00 82.62 178 ASP A CA 1
ATOM 1299 C C . ASP A 1 178 ? -21.757 10.532 19.690 1.00 82.62 178 ASP A C 1
ATOM 1301 O O . ASP A 1 178 ? -21.859 9.323 19.486 1.00 82.62 178 ASP A O 1
ATOM 1305 N N . LYS A 1 179 ? -22.823 11.341 19.606 1.00 77.06 179 LYS A N 1
ATOM 1306 C CA . LYS A 1 179 ? -24.212 10.934 19.301 1.00 77.06 179 LYS A CA 1
ATOM 1307 C C . LYS A 1 179 ? -24.383 10.080 18.037 1.00 77.06 179 LYS A C 1
ATOM 1309 O O . LYS A 1 179 ? -25.410 9.440 17.860 1.00 77.06 179 LYS A O 1
ATOM 1314 N N . ASN A 1 180 ? -23.392 10.098 17.146 1.00 72.06 180 ASN A N 1
ATOM 1315 C CA . ASN A 1 180 ? -23.366 9.318 15.908 1.00 72.06 180 ASN A CA 1
ATOM 1316 C C . ASN A 1 180 ? -22.524 8.027 16.019 1.00 72.06 180 ASN A C 1
ATOM 1318 O O . ASN A 1 180 ? -22.251 7.407 14.995 1.00 72.06 180 ASN A O 1
ATOM 1322 N N . GLY A 1 181 ? -22.045 7.658 17.215 1.00 74.62 181 GLY A N 1
ATOM 1323 C CA . GLY A 1 181 ? -21.197 6.478 17.432 1.00 74.62 181 GLY A CA 1
ATOM 1324 C C . GLY A 1 181 ? -19.760 6.627 16.916 1.00 74.62 181 GLY A C 1
ATOM 1325 O O . GLY A 1 181 ? -19.136 5.641 16.537 1.00 74.62 181 GLY A O 1
ATOM 1326 N N . ILE A 1 182 ? -19.240 7.859 16.841 1.00 78.19 182 ILE A N 1
ATOM 1327 C CA . ILE A 1 182 ? -17.901 8.158 16.300 1.00 78.19 182 ILE A CA 1
ATOM 1328 C C . ILE A 1 182 ? -16.994 8.689 17.423 1.00 78.19 182 ILE A C 1
ATOM 1330 O O . ILE A 1 182 ? -17.384 9.668 18.071 1.00 78.19 182 ILE A O 1
ATOM 1334 N N . PRO A 1 183 ? -15.776 8.143 17.622 1.00 84.38 183 PRO A N 1
ATOM 1335 C CA . PRO A 1 183 ? -14.833 8.608 18.645 1.00 84.38 183 PRO A CA 1
ATOM 1336 C C . PRO A 1 183 ? -14.100 9.893 18.225 1.00 84.38 183 PRO A C 1
ATOM 1338 O O . PRO A 1 183 ? -12.899 9.901 17.962 1.00 84.38 183 PRO A O 1
ATOM 1341 N N . LYS A 1 184 ? -14.830 11.012 18.127 1.00 83.56 184 LYS A N 1
ATOM 1342 C CA . LYS A 1 184 ? -14.313 12.291 17.597 1.00 83.56 184 LYS A CA 1
ATOM 1343 C C . LYS A 1 184 ? -13.084 12.813 18.349 1.00 83.56 184 LYS A C 1
ATOM 1345 O O . LYS A 1 184 ? -12.133 13.254 17.710 1.00 83.56 184 LYS A O 1
ATOM 1350 N N . LYS A 1 185 ? -13.097 12.765 19.686 1.00 84.50 185 LYS A N 1
ATOM 1351 C CA . LYS A 1 185 ? -11.984 13.252 20.520 1.00 84.50 185 LYS A CA 1
ATOM 1352 C C . LYS A 1 185 ? -10.733 12.394 20.332 1.00 84.50 185 LYS A C 1
ATOM 1354 O O . LYS A 1 185 ? -9.660 12.937 20.088 1.00 84.50 185 LYS A O 1
ATOM 1359 N N . GLY A 1 186 ? -10.892 11.069 20.363 1.00 85.00 186 GLY A N 1
ATOM 1360 C CA . GLY A 1 186 ? -9.809 10.122 20.096 1.00 85.00 186 GLY A CA 1
ATOM 1361 C C . GLY A 1 186 ? -9.208 10.285 18.697 1.00 85.00 186 GLY A C 1
ATOM 1362 O O . GLY A 1 186 ? -7.989 10.308 18.557 1.00 85.00 186 GLY A O 1
ATOM 1363 N N . LEU A 1 187 ? -10.048 10.480 17.673 1.00 86.06 187 LEU A N 1
ATOM 1364 C CA . LEU A 1 187 ? -9.601 10.751 16.301 1.00 86.06 187 LEU A CA 1
ATOM 1365 C C . LEU A 1 187 ? -8.806 12.056 16.194 1.00 86.06 187 LEU A C 1
ATOM 1367 O O . LEU A 1 187 ? -7.747 12.070 15.573 1.00 86.06 187 LEU A O 1
ATOM 1371 N N . LEU A 1 188 ? -9.286 13.139 16.814 1.00 87.44 188 LEU A N 1
ATOM 1372 C CA . LEU A 1 188 ? -8.594 14.428 16.787 1.00 87.44 188 LEU A CA 1
ATOM 1373 C C . LEU A 1 188 ? -7.234 14.347 17.492 1.00 87.44 188 LEU A C 1
ATOM 1375 O O . LEU A 1 188 ? -6.237 14.815 16.952 1.00 87.44 188 LEU A O 1
ATOM 1379 N N . LEU A 1 189 ? -7.175 13.707 18.663 1.00 87.56 189 LEU A N 1
ATOM 1380 C CA . LEU A 1 189 ? -5.920 13.484 19.384 1.00 87.56 189 LEU A CA 1
ATOM 1381 C C . LEU A 1 189 ? -4.945 12.620 18.580 1.00 87.56 189 LEU A C 1
ATOM 1383 O O . LEU A 1 189 ? -3.759 12.940 18.511 1.00 87.56 189 LEU A O 1
ATOM 1387 N N . ALA A 1 190 ? -5.435 11.551 17.946 1.00 87.19 190 ALA A N 1
ATOM 1388 C CA . ALA A 1 190 ? -4.620 10.703 17.085 1.00 87.19 190 ALA A CA 1
ATOM 1389 C C . ALA A 1 190 ? -4.054 11.491 15.895 1.00 87.19 190 ALA A C 1
ATOM 1391 O O . ALA A 1 190 ? -2.858 11.393 15.629 1.00 87.19 190 ALA A O 1
ATOM 1392 N N . ALA A 1 191 ? -4.878 12.312 15.237 1.00 88.00 191 ALA A N 1
ATOM 1393 C CA . ALA A 1 191 ? -4.455 13.157 14.126 1.00 88.00 191 ALA A CA 1
ATOM 1394 C C . ALA A 1 191 ? -3.397 14.184 14.559 1.00 88.00 191 ALA A C 1
ATOM 1396 O O . ALA A 1 191 ? -2.350 14.282 13.927 1.00 88.00 191 ALA A O 1
ATOM 1397 N N . VAL A 1 192 ? -3.616 14.895 15.673 1.00 90.38 192 VAL A N 1
ATOM 1398 C CA . VAL A 1 192 ? -2.641 15.858 16.215 1.00 90.38 192 VAL A CA 1
ATOM 1399 C C . VAL A 1 192 ? -1.318 15.168 16.544 1.00 90.38 192 VAL A C 1
ATOM 1401 O O . VAL A 1 192 ? -0.262 15.664 16.160 1.00 90.38 192 VAL A O 1
ATOM 1404 N N . LYS A 1 193 ? -1.361 14.000 17.196 1.00 87.94 193 LYS A N 1
ATOM 1405 C CA . LYS A 1 193 ? -0.161 13.222 17.531 1.00 87.94 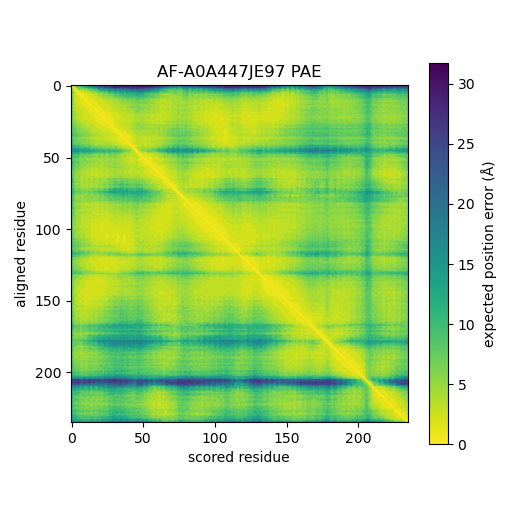193 LYS A CA 1
ATOM 1406 C C . LYS A 1 193 ? 0.602 12.781 16.281 1.00 87.94 193 LYS A C 1
ATOM 1408 O O . LYS A 1 193 ? 1.820 12.919 16.246 1.00 87.94 193 LYS A O 1
ATOM 1413 N N . MET A 1 194 ? -0.092 12.258 15.266 1.00 86.12 194 MET A N 1
ATOM 1414 C CA . MET A 1 194 ? 0.544 11.842 14.011 1.00 86.12 194 MET A CA 1
ATOM 1415 C C . MET A 1 194 ? 1.169 13.028 13.273 1.00 86.12 194 MET A C 1
ATOM 1417 O O . MET A 1 194 ? 2.306 12.925 12.825 1.00 86.12 194 MET A O 1
ATOM 1421 N N . THR A 1 195 ? 0.471 14.163 13.194 1.00 88.00 195 THR A N 1
ATOM 1422 C CA . THR A 1 195 ? 1.000 15.381 12.565 1.00 88.00 195 THR A CA 1
ATOM 1423 C C . THR A 1 195 ? 2.216 15.913 13.318 1.00 88.00 195 THR A C 1
ATOM 1425 O O . THR A 1 195 ? 3.222 16.236 12.695 1.00 88.00 195 THR A O 1
ATOM 1428 N N . ALA A 1 196 ? 2.166 15.959 14.652 1.00 88.94 196 ALA A N 1
ATOM 1429 C CA . ALA A 1 196 ? 3.296 16.387 15.471 1.00 88.94 196 ALA A CA 1
ATOM 1430 C C . ALA A 1 196 ? 4.511 15.466 15.292 1.00 88.94 196 ALA A C 1
ATOM 1432 O O . ALA A 1 196 ? 5.625 15.954 15.124 1.00 88.94 196 ALA A O 1
ATOM 1433 N N . LEU A 1 197 ? 4.293 14.146 15.264 1.00 84.38 197 LEU A N 1
ATOM 1434 C CA . LEU A 1 197 ? 5.349 13.168 15.007 1.00 84.38 197 LEU A CA 1
ATOM 1435 C C . LEU A 1 197 ? 5.953 13.348 13.607 1.00 84.38 197 LEU A C 1
ATOM 1437 O O . LEU A 1 197 ? 7.170 13.355 13.473 1.00 84.38 197 LEU A O 1
ATOM 1441 N N . MET A 1 198 ? 5.122 13.554 12.581 1.00 82.44 198 MET A N 1
ATOM 1442 C CA . MET A 1 198 ? 5.589 13.804 11.214 1.00 82.44 198 MET A CA 1
ATOM 1443 C C . MET A 1 198 ? 6.435 15.080 11.126 1.00 82.44 198 MET A C 1
ATOM 1445 O O . MET A 1 198 ? 7.503 15.070 10.517 1.00 82.44 198 MET A O 1
ATOM 1449 N N . ILE A 1 199 ? 5.994 16.169 11.764 1.00 83.88 199 ILE A N 1
ATOM 1450 C CA . ILE A 1 199 ? 6.753 17.427 11.826 1.00 83.88 199 ILE A CA 1
ATOM 1451 C C . ILE A 1 199 ? 8.091 17.204 12.535 1.00 83.88 199 ILE A C 1
ATOM 1453 O O . ILE A 1 199 ? 9.125 17.622 12.026 1.00 83.88 199 ILE A O 1
ATOM 1457 N N . LEU A 1 200 ? 8.088 16.512 13.676 1.00 83.25 200 LEU A N 1
ATOM 1458 C CA . LEU A 1 200 ? 9.296 16.224 14.446 1.00 83.25 200 LEU A CA 1
ATOM 1459 C C . LEU A 1 200 ? 10.305 15.405 13.633 1.00 83.25 200 LEU A C 1
ATOM 1461 O O . LEU A 1 200 ? 11.468 15.791 13.550 1.00 83.25 200 LEU A O 1
ATOM 1465 N N . ILE A 1 201 ? 9.857 14.335 12.974 1.00 78.06 201 ILE A N 1
ATOM 1466 C CA . ILE A 1 201 ? 10.712 13.502 12.118 1.00 78.06 201 ILE A CA 1
ATOM 1467 C C . ILE A 1 201 ? 11.249 14.314 10.933 1.00 78.06 201 ILE A C 1
ATOM 1469 O O . ILE A 1 201 ? 12.427 14.200 10.602 1.00 78.06 201 ILE A O 1
ATOM 1473 N N . THR A 1 202 ? 10.420 15.174 10.331 1.00 78.25 202 THR A N 1
ATOM 1474 C CA . THR A 1 202 ? 10.832 16.052 9.223 1.00 78.25 202 THR A CA 1
ATOM 1475 C C . THR A 1 202 ? 11.907 17.047 9.666 1.00 78.25 202 THR A C 1
ATOM 1477 O O . THR A 1 202 ? 12.895 17.229 8.964 1.00 78.25 202 THR A O 1
ATOM 1480 N N . ILE A 1 203 ? 11.757 17.659 10.846 1.00 79.06 203 ILE A N 1
ATOM 1481 C CA . ILE A 1 203 ? 12.742 18.597 11.406 1.00 79.06 203 ILE A CA 1
ATOM 1482 C C . ILE A 1 203 ? 14.047 17.871 11.747 1.00 79.06 203 ILE A C 1
ATOM 1484 O O . ILE A 1 203 ? 15.121 18.356 11.401 1.00 79.06 203 ILE A O 1
ATOM 1488 N N . MET A 1 204 ? 13.970 16.697 12.382 1.00 74.31 204 MET A N 1
ATOM 1489 C CA . MET A 1 204 ? 15.150 15.902 12.744 1.00 74.31 204 MET A CA 1
ATOM 1490 C C . MET A 1 204 ? 15.945 15.427 11.520 1.00 74.31 204 MET A C 1
ATOM 1492 O O . MET A 1 204 ? 17.170 15.358 11.578 1.00 74.31 204 MET A O 1
ATOM 1496 N N . ASN A 1 205 ? 15.266 15.158 10.403 1.00 68.94 205 ASN A N 1
ATOM 1497 C CA . ASN A 1 205 ? 15.876 14.744 9.135 1.00 68.94 205 ASN A CA 1
ATOM 1498 C C . ASN A 1 205 ? 16.187 15.911 8.175 1.00 68.94 205 ASN A C 1
ATOM 1500 O O . ASN A 1 205 ? 16.701 15.689 7.075 1.00 68.94 205 ASN A O 1
ATOM 1504 N N . SER A 1 206 ? 15.934 17.163 8.580 1.00 59.75 206 SER A N 1
ATOM 1505 C CA . SER A 1 206 ? 16.117 18.362 7.745 1.00 59.75 206 SER A CA 1
ATOM 1506 C C . SER A 1 206 ? 17.586 18.666 7.388 1.00 59.75 206 SER A C 1
ATOM 1508 O O . SER A 1 206 ? 17.848 19.614 6.648 1.00 59.75 206 SER A O 1
ATOM 1510 N N . SER A 1 207 ? 18.539 17.852 7.853 1.00 55.34 207 SER A N 1
ATOM 1511 C CA . SER A 1 207 ? 19.974 17.936 7.540 1.00 55.34 207 SER A CA 1
ATOM 1512 C C . SER A 1 207 ? 20.389 17.191 6.254 1.00 55.34 207 SER A C 1
ATOM 1514 O O . SER A 1 207 ? 21.565 16.874 6.093 1.00 55.34 207 SER A O 1
ATOM 1516 N N . GLY A 1 208 ? 19.456 16.919 5.329 1.00 55.50 208 GLY A N 1
ATOM 1517 C CA . GLY A 1 208 ? 19.766 16.437 3.969 1.00 55.50 208 GLY A CA 1
ATOM 1518 C C . GLY A 1 208 ? 19.135 15.106 3.540 1.00 55.50 208 GLY A C 1
ATOM 1519 O O . GLY A 1 208 ? 19.502 14.595 2.482 1.00 55.50 208 GLY A O 1
ATOM 1520 N N . GLY A 1 209 ? 18.204 14.536 4.315 1.00 57.84 209 GLY A N 1
ATOM 1521 C CA . GLY A 1 209 ? 17.517 13.290 3.950 1.00 57.84 209 GLY A CA 1
ATOM 1522 C C . GLY A 1 209 ? 16.556 13.474 2.771 1.00 57.84 209 GLY A C 1
ATOM 1523 O O . GLY A 1 209 ? 15.758 14.413 2.746 1.00 57.84 209 GLY A O 1
ATOM 1524 N N . LYS A 1 210 ? 16.605 12.579 1.778 1.00 63.91 210 LYS A N 1
ATOM 1525 C CA . LYS A 1 210 ? 15.620 12.561 0.686 1.00 63.91 210 LYS A CA 1
ATOM 1526 C C . LYS A 1 210 ? 14.273 12.079 1.235 1.00 63.91 210 LYS A C 1
ATOM 1528 O O . LYS A 1 210 ? 14.223 11.294 2.178 1.00 63.91 210 LYS A O 1
ATOM 1533 N N . ALA A 1 211 ? 13.161 12.470 0.607 1.00 66.38 211 ALA A N 1
ATOM 1534 C CA . ALA A 1 211 ? 11.828 11.979 0.988 1.00 66.38 211 ALA A CA 1
ATOM 1535 C C . ALA A 1 211 ? 11.720 10.435 0.964 1.00 66.38 211 ALA A C 1
ATOM 1537 O O . ALA A 1 211 ? 10.946 9.855 1.722 1.00 66.38 211 ALA A O 1
ATOM 1538 N N . SER A 1 212 ? 12.529 9.769 0.131 1.00 66.31 212 SER A N 1
ATOM 1539 C CA . SER A 1 212 ? 12.673 8.309 0.099 1.00 66.31 212 SER A CA 1
ATOM 1540 C C . SER A 1 212 ? 13.242 7.728 1.391 1.00 66.31 212 SER A C 1
ATOM 1542 O O . SER A 1 212 ? 12.821 6.654 1.810 1.00 66.31 212 SER A O 1
ATOM 1544 N N . ASP A 1 213 ? 14.179 8.433 2.022 1.00 71.81 213 ASP A N 1
ATOM 1545 C CA . ASP A 1 213 ? 14.882 7.963 3.216 1.00 71.81 213 ASP A CA 1
ATOM 1546 C C . ASP A 1 213 ? 13.939 8.051 4.419 1.00 71.81 213 ASP A C 1
ATOM 1548 O O . ASP A 1 213 ? 13.769 7.084 5.156 1.00 71.81 213 ASP A O 1
ATOM 1552 N N . LEU A 1 214 ? 13.214 9.171 4.514 1.00 74.81 214 LEU A N 1
ATOM 1553 C CA . LEU A 1 214 ? 12.111 9.370 5.454 1.00 74.81 214 LEU A CA 1
ATOM 1554 C C . LEU A 1 214 ? 11.036 8.287 5.324 1.00 74.81 214 LEU A C 1
ATOM 1556 O O . LEU A 1 214 ? 10.568 7.739 6.321 1.00 74.81 214 LEU A O 1
ATOM 1560 N N . PHE A 1 215 ? 10.640 7.963 4.092 1.00 75.81 215 PHE A N 1
ATOM 1561 C CA . PHE A 1 215 ? 9.690 6.887 3.840 1.00 75.81 215 PHE A CA 1
ATOM 1562 C C . PHE A 1 215 ? 10.248 5.532 4.302 1.00 75.81 215 PHE A C 1
ATOM 1564 O O . PHE A 1 215 ? 9.560 4.796 5.007 1.00 75.81 215 PHE A O 1
ATOM 1571 N N . GLY A 1 216 ? 11.502 5.217 3.971 1.00 76.69 216 GLY A N 1
ATOM 1572 C CA 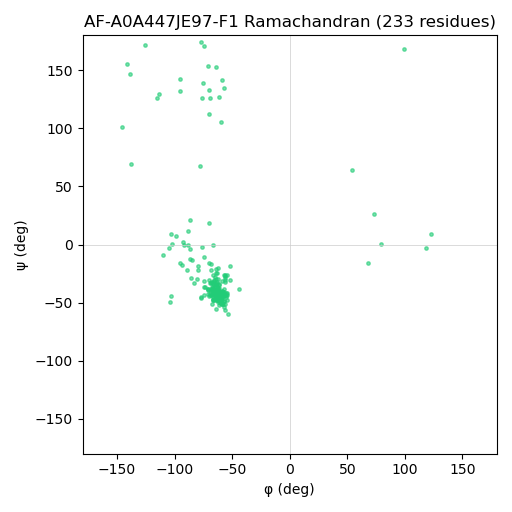. GLY A 1 216 ? 12.173 3.990 4.406 1.00 76.69 216 GLY A CA 1
ATOM 1573 C C . GLY A 1 216 ? 12.223 3.840 5.930 1.00 76.69 216 GLY A C 1
ATOM 1574 O O . GLY A 1 216 ? 11.890 2.783 6.461 1.00 76.69 216 GLY A O 1
ATOM 1575 N N . GLU A 1 217 ? 12.558 4.909 6.647 1.00 78.56 217 GLU A N 1
ATOM 1576 C CA . GLU A 1 217 ? 12.600 4.906 8.111 1.00 78.56 217 GLU A CA 1
ATOM 1577 C C . GLU A 1 217 ? 11.203 4.707 8.722 1.00 78.56 217 GLU A C 1
ATOM 1579 O O . GLU A 1 217 ? 11.004 3.829 9.565 1.00 78.56 217 GLU A O 1
ATOM 1584 N N . LEU A 1 218 ? 10.201 5.454 8.243 1.00 81.50 218 LEU A N 1
ATOM 1585 C CA . LEU A 1 218 ? 8.814 5.333 8.702 1.00 81.50 218 LEU A CA 1
ATOM 1586 C C . LEU A 1 218 ? 8.233 3.942 8.435 1.00 81.50 218 LEU A C 1
ATOM 1588 O O . LEU A 1 218 ? 7.580 3.365 9.308 1.00 81.50 218 LEU A O 1
ATOM 1592 N N . THR A 1 219 ? 8.464 3.399 7.238 1.00 82.38 219 THR A N 1
ATOM 1593 C CA . THR A 1 219 ? 8.013 2.049 6.880 1.00 82.38 219 THR A CA 1
ATOM 1594 C C . THR A 1 219 ? 8.700 0.990 7.736 1.00 82.38 219 THR A C 1
ATOM 1596 O O . THR A 1 219 ? 8.019 0.093 8.229 1.00 82.38 219 THR A O 1
ATOM 1599 N N . GLY A 1 220 ? 10.001 1.134 8.005 1.00 82.62 220 GLY A N 1
ATOM 1600 C CA . GLY A 1 220 ? 10.746 0.253 8.904 1.00 82.62 220 GLY A CA 1
ATOM 1601 C C . GLY A 1 220 ? 10.178 0.245 10.323 1.00 82.62 220 GLY A C 1
ATOM 1602 O O . GLY A 1 220 ? 9.867 -0.821 10.854 1.00 82.62 220 GLY A O 1
ATOM 1603 N N . ILE A 1 221 ? 9.963 1.423 10.919 1.00 83.62 221 ILE A N 1
ATOM 1604 C CA . ILE A 1 221 ? 9.364 1.548 12.258 1.00 83.62 221 ILE A CA 1
ATOM 1605 C C . ILE A 1 221 ? 7.958 0.930 12.280 1.00 83.62 221 ILE A C 1
ATOM 1607 O O . ILE A 1 221 ? 7.633 0.164 13.188 1.00 83.62 221 ILE A O 1
ATOM 1611 N N . ALA A 1 222 ? 7.128 1.221 11.273 1.00 85.31 222 ALA A N 1
ATOM 1612 C CA . ALA A 1 222 ? 5.773 0.684 11.182 1.00 85.31 222 ALA A CA 1
ATOM 1613 C C . ALA A 1 222 ? 5.759 -0.850 11.08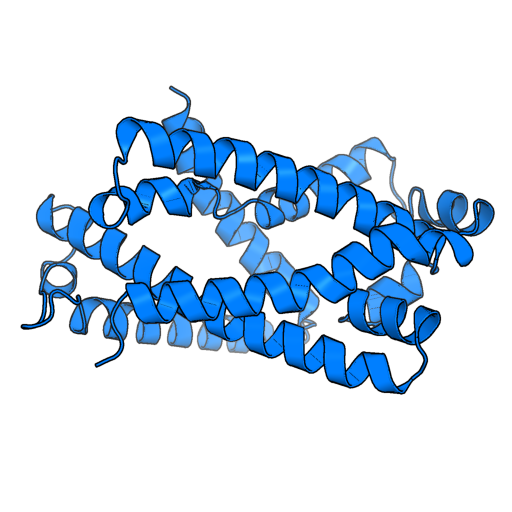3 1.00 85.31 222 ALA A C 1
ATOM 1615 O O . ALA A 1 222 ? 5.000 -1.506 11.799 1.00 85.31 222 ALA A O 1
ATOM 1616 N N . VAL A 1 223 ? 6.614 -1.438 10.241 1.00 86.25 223 VAL A N 1
ATOM 1617 C CA . VAL A 1 223 ? 6.726 -2.898 10.108 1.00 86.25 223 VAL A CA 1
ATOM 1618 C C . VAL A 1 223 ? 7.176 -3.522 11.423 1.00 86.25 223 VAL A C 1
ATOM 1620 O O . VAL A 1 223 ? 6.525 -4.439 11.908 1.00 86.25 223 VAL A O 1
ATOM 1623 N N . LEU A 1 224 ? 8.218 -2.996 12.067 1.00 86.38 224 LEU A N 1
ATOM 1624 C CA . LEU A 1 224 ? 8.701 -3.548 13.337 1.00 86.38 224 LEU A CA 1
ATOM 1625 C C . LEU A 1 224 ? 7.623 -3.533 14.434 1.00 86.38 224 LEU A C 1
ATOM 1627 O O . LEU A 1 224 ? 7.466 -4.515 15.160 1.00 86.38 224 LEU A O 1
ATOM 1631 N N . LEU A 1 225 ? 6.844 -2.450 14.524 1.00 86.25 225 LEU A N 1
ATOM 1632 C CA . LEU A 1 225 ? 5.752 -2.333 15.495 1.00 86.25 225 LEU A CA 1
ATOM 1633 C C . LEU A 1 225 ? 4.560 -3.248 15.183 1.00 86.25 225 LEU A C 1
ATOM 1635 O O . LEU A 1 225 ? 3.880 -3.680 16.110 1.00 86.25 225 LEU A O 1
ATOM 1639 N N . THR A 1 226 ? 4.295 -3.543 13.908 1.00 85.38 226 THR A N 1
ATOM 1640 C CA . THR A 1 226 ? 3.182 -4.416 13.480 1.00 85.38 226 THR A CA 1
ATOM 1641 C C . THR A 1 226 ? 3.548 -5.900 13.480 1.00 85.38 226 THR A C 1
ATOM 1643 O O . THR A 1 226 ? 2.689 -6.740 13.750 1.00 85.38 226 THR A O 1
ATOM 1646 N N . MET A 1 227 ? 4.823 -6.241 13.270 1.00 84.88 227 MET A N 1
ATOM 1647 C CA . MET A 1 227 ? 5.296 -7.628 13.275 1.00 84.88 227 MET A CA 1
ATOM 1648 C C . MET A 1 227 ? 5.087 -8.314 14.626 1.00 84.88 227 MET A C 1
ATOM 1650 O O . MET A 1 227 ? 4.683 -9.473 14.653 1.00 84.88 227 MET A O 1
ATOM 1654 N N . LEU A 1 228 ? 5.322 -7.618 15.743 1.00 84.25 228 LEU A N 1
ATOM 1655 C CA . LEU A 1 228 ? 5.119 -8.174 17.087 1.00 84.25 228 LEU A CA 1
ATOM 1656 C C . LEU A 1 228 ? 3.665 -8.661 17.298 1.00 84.25 228 LEU A C 1
ATOM 1658 O O . LEU A 1 228 ? 3.483 -9.841 17.614 1.00 84.25 228 LEU A O 1
ATOM 1662 N N . PRO A 1 229 ? 2.627 -7.828 17.066 1.00 84.25 229 PRO A N 1
ATOM 1663 C CA . PRO A 1 229 ? 1.238 -8.276 17.054 1.00 84.25 229 PRO A CA 1
ATOM 1664 C C . PRO A 1 229 ? 0.965 -9.428 16.087 1.00 84.25 229 PRO A C 1
ATOM 1666 O O . PRO A 1 229 ? 0.257 -10.361 16.457 1.00 84.25 229 PRO A O 1
ATOM 1669 N N . TYR A 1 230 ? 1.505 -9.393 14.866 1.00 84.62 230 TYR A N 1
ATOM 1670 C CA . TYR A 1 230 ? 1.271 -10.458 13.888 1.00 84.62 230 TYR A CA 1
ATOM 1671 C C . TYR A 1 230 ? 1.829 -11.804 14.352 1.00 84.62 230 TYR A C 1
ATOM 1673 O O . TYR A 1 230 ? 1.120 -12.801 14.269 1.00 84.62 230 TYR A O 1
ATOM 1681 N N . PHE A 1 231 ? 3.046 -11.841 14.903 1.00 83.25 231 PHE A N 1
ATOM 1682 C CA . PHE A 1 231 ? 3.606 -13.073 15.462 1.00 83.25 231 PHE A CA 1
ATOM 1683 C C . PHE A 1 231 ? 2.788 -13.593 16.637 1.00 83.25 231 PHE A C 1
ATOM 1685 O O . PHE A 1 231 ? 2.513 -14.787 16.699 1.00 83.25 231 PHE A O 1
ATOM 1692 N N . TYR A 1 232 ? 2.365 -12.703 17.538 1.00 83.00 232 TYR A N 1
ATOM 1693 C CA . TYR A 1 232 ? 1.519 -13.088 18.664 1.00 83.00 232 TYR A CA 1
ATOM 1694 C C . TYR A 1 232 ? 0.160 -13.637 18.208 1.00 83.00 232 TYR A C 1
ATOM 1696 O O . TYR A 1 232 ? -0.362 -14.556 18.816 1.00 83.00 232 TYR A O 1
ATOM 1704 N N . SER A 1 233 ? -0.388 -13.118 17.107 1.00 81.38 233 SER A N 1
ATOM 1705 C CA . SER A 1 233 ? -1.670 -13.568 16.544 1.00 81.38 233 SER A CA 1
ATOM 1706 C C . SER A 1 233 ? -1.615 -14.973 15.927 1.00 81.38 233 SER A C 1
ATOM 1708 O O . SER A 1 233 ? -2.665 -15.548 15.643 1.00 81.38 233 SER A O 1
ATOM 1710 N N . CYS A 1 234 ? -0.415 -15.501 15.661 1.00 74.75 234 CYS A N 1
ATOM 1711 C CA . CYS A 1 234 ? -0.208 -16.836 15.098 1.00 74.75 234 CYS A CA 1
ATOM 1712 C C . CYS A 1 234 ? -0.146 -17.949 16.158 1.00 74.75 234 CYS A C 1
ATOM 1714 O O . CYS A 1 234 ? -0.165 -19.121 15.778 1.00 74.75 234 CYS A O 1
ATOM 1716 N N . VAL A 1 235 ? -0.021 -17.595 17.442 1.00 62.97 235 VAL A N 1
ATOM 1717 C CA . VAL A 1 235 ? 0.099 -18.518 18.587 1.00 62.97 235 VAL A CA 1
ATOM 1718 C C . VAL A 1 235 ? -1.222 -18.567 19.344 1.00 62.97 235 VAL A C 1
ATOM 1720 O O . VAL A 1 235 ? -1.614 -19.686 19.741 1.00 62.97 235 VAL A O 1
#

pLDDT: mean 86.4, std 8.19, range [48.88, 95.75]

Secondary structure (DSSP, 8-state):
---HHHHHHHHHHHHHHHHHHHHHHHHHGGGG--HHHHHHTS--SSS-HHHHHHHHHHHHHHHTTTTTHHHHTGGGSSSHHHHHHHHHHHHHHHHHHHHHHHHHHHHHHS-HHHHHHHS-HHHHHHHHHH-TTHHHHHHHHHHHHHHHHHHHHHHHHHHHHHHHHHTTSS-GGGT---TTS--HHHHHHHHHHHHHHHHHHHHHTTTT--HHHHHHHHHHHHHHHHHHHHHHHT-